Protein AF-A0A3D5B0B7-F1 (afdb_monomer)

Nearest PDB structures (foldseek):
  7sqc-assembly1_1X  TM=2.470E-01  e=9.264E+00  Chlamydomonas reinhardtii

Structure (mmCIF, N/CA/C/O backbone):
data_AF-A0A3D5B0B7-F1
#
_entry.id   AF-A0A3D5B0B7-F1
#
loop_
_atom_site.group_PDB
_atom_site.id
_atom_site.type_symbol
_atom_site.label_atom_id
_atom_site.label_alt_id
_atom_site.label_comp_id
_atom_site.label_asym_id
_atom_site.label_entity_id
_atom_site.label_seq_id
_atom_site.pdbx_PDB_ins_code
_atom_site.Cartn_x
_atom_site.Cartn_y
_atom_site.Cartn_z
_atom_site.occupancy
_atom_site.B_iso_or_equiv
_atom_site.auth_seq_id
_atom_site.auth_comp_id
_atom_site.auth_asym_id
_atom_site.auth_atom_id
_atom_site.pdbx_PDB_model_num
ATOM 1 N N . MET A 1 1 ? 7.651 16.788 -12.230 1.00 40.62 1 MET A N 1
ATOM 2 C CA . MET A 1 1 ? 6.349 16.457 -12.853 1.00 40.62 1 MET A CA 1
ATOM 3 C C . MET A 1 1 ? 5.604 15.314 -12.155 1.00 40.62 1 MET A C 1
ATOM 5 O O . MET A 1 1 ? 4.421 15.487 -11.933 1.00 40.62 1 MET A O 1
ATOM 9 N N . SER A 1 2 ? 6.227 14.205 -11.720 1.00 56.66 2 SER A N 1
ATOM 10 C CA . SER A 1 2 ? 5.499 13.120 -11.011 1.00 56.66 2 SER A CA 1
ATOM 11 C C . SER A 1 2 ? 5.239 13.346 -9.507 1.00 56.66 2 SER A C 1
ATOM 13 O O . SER A 1 2 ? 4.460 12.605 -8.901 1.00 56.66 2 SER A O 1
ATOM 15 N N . SER A 1 3 ? 5.877 14.345 -8.881 1.00 62.47 3 SER A N 1
ATOM 16 C CA . SER A 1 3 ? 5.715 14.653 -7.450 1.00 62.47 3 SER A CA 1
ATOM 17 C C . SER A 1 3 ? 4.357 15.263 -7.120 1.00 62.47 3 SER A C 1
ATOM 19 O O . SER A 1 3 ? 3.742 14.864 -6.134 1.00 62.47 3 SER A O 1
ATOM 21 N N . ASP A 1 4 ? 3.894 16.195 -7.951 1.00 76.38 4 ASP A N 1
ATOM 22 C CA . ASP A 1 4 ? 2.747 17.048 -7.624 1.00 76.38 4 ASP A CA 1
ATOM 23 C C . ASP A 1 4 ? 1.444 16.295 -7.881 1.00 76.38 4 ASP A C 1
ATOM 25 O O . ASP A 1 4 ? 0.578 16.247 -7.018 1.00 76.38 4 ASP A O 1
ATOM 29 N N . GLU A 1 5 ? 1.372 15.543 -8.981 1.00 82.38 5 GLU A N 1
ATOM 30 C CA . GLU A 1 5 ? 0.251 14.640 -9.241 1.00 82.38 5 GLU A CA 1
ATOM 31 C C . GLU A 1 5 ? 0.104 13.574 -8.140 1.00 82.38 5 GLU A C 1
ATOM 33 O O . GLU A 1 5 ? -0.998 13.315 -7.648 1.00 82.38 5 GLU A O 1
ATOM 38 N N . SER A 1 6 ? 1.217 12.956 -7.725 1.00 80.19 6 SER A N 1
ATOM 39 C CA . SER A 1 6 ? 1.207 11.978 -6.630 1.00 80.19 6 SER A CA 1
ATOM 40 C C . SER A 1 6 ? 0.733 12.616 -5.328 1.00 80.19 6 SER A C 1
ATOM 42 O O . SER A 1 6 ? -0.014 11.994 -4.570 1.00 80.19 6 SER A O 1
ATOM 44 N N . PHE A 1 7 ? 1.143 13.856 -5.067 1.00 83.19 7 PHE A N 1
ATOM 45 C CA . PHE A 1 7 ? 0.709 14.598 -3.896 1.00 83.19 7 PHE A CA 1
ATOM 46 C C . PHE A 1 7 ? -0.782 14.932 -3.946 1.00 83.19 7 PHE A C 1
ATOM 48 O O . PHE A 1 7 ? -1.491 14.583 -3.007 1.00 83.19 7 PHE A O 1
ATOM 55 N N . ASP A 1 8 ? -1.278 15.506 -5.039 1.00 87.44 8 ASP A N 1
ATOM 56 C CA . ASP A 1 8 ? -2.682 15.897 -5.195 1.00 87.44 8 ASP A CA 1
ATOM 57 C C . ASP A 1 8 ? -3.628 14.706 -5.050 1.00 87.44 8 ASP A C 1
ATOM 59 O O . ASP A 1 8 ? -4.709 14.807 -4.465 1.00 87.44 8 ASP A O 1
ATOM 63 N N . ARG A 1 9 ? -3.218 13.540 -5.556 1.00 89.25 9 ARG A N 1
ATOM 64 C CA . ARG A 1 9 ? -3.969 12.294 -5.384 1.00 89.25 9 ARG A CA 1
ATOM 65 C C . ARG A 1 9 ? -3.991 11.828 -3.928 1.00 89.25 9 ARG A C 1
ATOM 67 O O . ARG A 1 9 ? -5.032 11.389 -3.452 1.00 89.25 9 ARG A O 1
ATOM 74 N N . ASN A 1 10 ? -2.874 11.946 -3.205 1.00 89.12 10 ASN A N 1
ATOM 75 C CA . ASN A 1 10 ? -2.857 11.680 -1.763 1.00 89.12 10 ASN A CA 1
ATOM 76 C C . ASN A 1 10 ? -3.726 12.691 -1.001 1.00 89.12 10 ASN A C 1
ATOM 78 O O . ASN A 1 10 ? -4.482 12.295 -0.120 1.00 89.12 10 ASN A O 1
ATOM 82 N N . LEU A 1 11 ? -3.675 13.971 -1.376 1.00 91.56 11 LEU A N 1
ATOM 83 C CA . LEU A 1 11 ? -4.453 15.035 -0.752 1.00 91.56 11 LEU A CA 1
ATOM 84 C C . LEU A 1 11 ? -5.961 14.794 -0.891 1.00 91.56 11 LEU A C 1
ATOM 86 O O . LEU A 1 11 ? -6.683 14.916 0.093 1.00 91.56 11 LEU A O 1
ATOM 90 N N . ARG A 1 12 ? -6.436 14.354 -2.064 1.00 93.31 12 ARG A N 1
ATOM 91 C CA . ARG A 1 12 ? -7.852 13.998 -2.286 1.00 93.31 12 ARG A CA 1
ATOM 92 C C . ARG A 1 12 ? -8.379 12.910 -1.346 1.00 93.31 12 ARG A C 1
ATOM 94 O O . ARG A 1 12 ? -9.571 12.892 -1.063 1.00 93.31 12 ARG A O 1
ATOM 101 N N . ARG A 1 13 ? -7.501 12.033 -0.855 1.00 94.12 13 ARG A N 1
ATOM 102 C CA . ARG A 1 13 ? -7.809 10.962 0.109 1.00 94.12 13 ARG A CA 1
ATOM 103 C C . ARG A 1 13 ? -7.309 11.272 1.521 1.00 94.12 13 ARG A C 1
ATOM 105 O O . ARG A 1 13 ? -7.318 10.405 2.387 1.00 94.12 13 ARG A O 1
ATOM 112 N N . GLY A 1 14 ? -6.892 12.512 1.773 1.00 95.06 14 GLY A N 1
ATOM 113 C CA . GLY A 1 14 ? -6.279 12.957 3.023 1.00 95.06 14 GLY A CA 1
ATOM 114 C C . GLY A 1 14 ? -7.265 13.255 4.157 1.00 95.06 14 GLY A C 1
ATOM 115 O O . GLY A 1 14 ? -6.943 14.060 5.036 1.00 95.06 14 GLY A O 1
ATOM 116 N N . TYR A 1 15 ? -8.467 12.673 4.115 1.00 97.00 15 TYR A N 1
ATOM 117 C CA . TYR A 1 15 ? -9.568 12.926 5.046 1.00 97.00 15 TYR A CA 1
ATOM 118 C C . TYR A 1 15 ? -9.783 11.764 6.019 1.00 97.00 15 TYR A C 1
ATOM 120 O O . TYR A 1 15 ? -9.481 10.610 5.717 1.00 97.00 15 TYR A O 1
ATOM 128 N N . ILE A 1 16 ? -10.372 12.053 7.185 1.00 97.19 16 ILE A N 1
ATOM 129 C CA . ILE A 1 16 ? -10.684 11.045 8.219 1.00 97.19 16 ILE A CA 1
ATOM 130 C C . ILE A 1 16 ? -11.534 9.900 7.652 1.00 97.19 16 ILE A C 1
ATOM 132 O O . ILE A 1 16 ? -11.307 8.737 7.983 1.00 97.19 16 ILE A O 1
ATOM 136 N N . SER A 1 17 ? -12.487 10.217 6.774 1.00 95.88 17 SER A N 1
ATOM 137 C CA . SER A 1 17 ? -13.381 9.249 6.133 1.00 95.88 17 SER A CA 1
ATOM 138 C C . SER A 1 17 ? -12.633 8.177 5.338 1.00 95.88 17 SER A C 1
ATOM 140 O O . SER A 1 17 ? -13.042 7.018 5.370 1.00 95.88 17 SER A O 1
ATOM 142 N N . ASP A 1 18 ? -11.559 8.547 4.642 1.00 96.06 18 ASP A N 1
ATOM 143 C CA . ASP A 1 18 ? -10.709 7.634 3.879 1.00 96.06 18 ASP A CA 1
ATOM 144 C C . ASP A 1 18 ? -9.673 6.948 4.771 1.00 96.06 18 ASP A C 1
ATOM 146 O O . ASP A 1 18 ? -9.462 5.743 4.642 1.00 96.06 18 ASP A O 1
ATOM 150 N N . PHE A 1 19 ? -9.090 7.673 5.728 1.00 96.94 19 PHE A N 1
ATOM 151 C CA . PHE A 1 19 ? -8.114 7.135 6.678 1.00 96.94 19 PHE A CA 1
ATOM 152 C C . PHE A 1 19 ? -8.684 5.999 7.533 1.00 96.94 19 PHE A C 1
ATOM 154 O O . PHE A 1 19 ? -8.058 4.949 7.658 1.00 96.94 19 PHE A O 1
ATOM 161 N N . LEU A 1 20 ? -9.897 6.168 8.071 1.00 97.12 20 LEU A N 1
ATOM 162 C CA . LEU A 1 20 ? -10.566 5.142 8.878 1.00 97.12 20 LEU A CA 1
ATOM 163 C C . LEU A 1 20 ? -10.855 3.858 8.091 1.00 97.12 20 LEU A C 1
ATOM 165 O O . LEU A 1 20 ? -10.882 2.777 8.678 1.00 97.12 20 LEU A O 1
ATOM 169 N N . LEU A 1 21 ? -11.046 3.980 6.778 1.00 96.00 21 LEU A N 1
ATOM 170 C CA . LEU A 1 21 ? -11.309 2.872 5.862 1.00 96.00 21 LEU A CA 1
ATOM 171 C C . LEU A 1 21 ? -10.048 2.392 5.127 1.00 96.00 21 LEU A C 1
ATOM 173 O O . LEU A 1 21 ? -10.142 1.511 4.274 1.00 96.00 21 LEU A O 1
ATOM 177 N N . LEU A 1 22 ? -8.885 2.985 5.424 1.00 94.81 22 LEU A N 1
ATOM 178 C CA . LEU A 1 22 ? -7.606 2.740 4.750 1.00 94.81 22 LEU A CA 1
ATOM 179 C C . LEU A 1 22 ? -7.677 2.900 3.216 1.00 94.81 22 LEU A C 1
ATOM 181 O O . LEU A 1 22 ? -6.962 2.229 2.467 1.00 94.81 22 LEU A O 1
ATOM 185 N N . ARG A 1 23 ? -8.528 3.811 2.727 1.00 93.00 23 ARG A N 1
ATOM 186 C CA . ARG A 1 23 ? -8.678 4.102 1.294 1.00 93.00 23 ARG A CA 1
ATOM 187 C C . ARG A 1 23 ? -7.603 5.080 0.838 1.00 93.00 23 ARG A C 1
ATOM 189 O O . ARG A 1 23 ? -7.684 6.277 1.079 1.00 93.00 23 ARG A O 1
ATOM 196 N N . GLY A 1 24 ? -6.585 4.553 0.168 1.00 92.00 24 GLY A N 1
ATOM 197 C CA . GLY A 1 24 ? -5.521 5.355 -0.429 1.00 92.00 24 GLY A CA 1
ATOM 198 C C . GLY A 1 24 ? -5.816 5.827 -1.845 1.00 92.00 24 GLY A C 1
ATOM 199 O O . GLY A 1 24 ? -6.806 5.456 -2.474 1.00 92.00 24 GLY A O 1
ATOM 200 N N . TYR A 1 25 ? -4.854 6.561 -2.394 1.00 89.50 25 TYR A N 1
ATOM 201 C CA . TYR A 1 25 ? -4.908 7.100 -3.750 1.00 89.50 25 TYR A CA 1
ATOM 202 C C . TYR A 1 25 ? -4.974 6.038 -4.872 1.00 89.50 25 TYR A C 1
ATOM 204 O O . TYR A 1 25 ? -5.300 6.380 -6.006 1.00 89.50 25 TYR A O 1
ATOM 212 N N . TYR A 1 26 ? -4.763 4.746 -4.565 1.00 88.81 26 TYR A N 1
ATOM 213 C CA . TYR A 1 26 ? -5.048 3.602 -5.456 1.00 88.81 26 TYR A CA 1
ATOM 214 C C . TYR A 1 26 ? -6.494 3.543 -5.956 1.00 88.81 26 TYR A C 1
ATOM 216 O O . TYR A 1 26 ? -6.734 3.060 -7.060 1.00 88.81 26 TYR A O 1
ATOM 224 N N . PHE A 1 27 ? -7.447 4.082 -5.192 1.00 90.38 27 PHE A N 1
ATOM 225 C CA . PHE A 1 27 ? -8.841 4.181 -5.627 1.00 90.38 27 PHE A CA 1
ATOM 226 C C . PHE A 1 27 ? -9.051 5.117 -6.817 1.00 90.38 27 PHE A C 1
ATOM 228 O O . PHE A 1 27 ? -9.999 4.928 -7.580 1.00 90.38 27 PHE A O 1
ATOM 235 N N . ASP A 1 28 ? -8.139 6.070 -6.996 1.00 88.75 28 ASP A N 1
ATOM 236 C CA . ASP A 1 28 ? -8.235 7.134 -7.992 1.00 88.75 28 ASP A CA 1
ATOM 237 C C . ASP A 1 28 ? -7.209 6.974 -9.118 1.00 88.75 28 ASP A C 1
ATOM 239 O O . ASP A 1 28 ? -7.102 7.851 -9.975 1.00 88.75 28 ASP A O 1
ATOM 243 N N . PHE A 1 29 ? -6.429 5.885 -9.128 1.00 86.50 29 PHE A N 1
ATOM 244 C CA . PHE A 1 29 ? -5.503 5.633 -10.227 1.00 86.50 29 PHE A CA 1
ATOM 245 C C . PHE A 1 29 ? -6.269 5.309 -11.502 1.00 86.50 29 PHE A C 1
ATOM 247 O O . PHE A 1 29 ? -6.972 4.297 -11.508 1.00 86.50 29 PHE A O 1
ATOM 254 N N . PRO A 1 30 ? -6.137 6.128 -12.559 1.00 84.06 30 PRO A N 1
ATOM 255 C CA . PRO A 1 30 ? -6.815 5.890 -13.810 1.00 84.06 30 PRO A CA 1
ATOM 256 C C . PRO A 1 30 ? -6.147 4.738 -14.556 1.00 84.06 30 PRO A C 1
ATOM 258 O O . PRO A 1 30 ? -4.928 4.571 -14.545 1.00 84.06 30 PRO A O 1
ATOM 261 N N . ASP A 1 31 ? -6.990 3.990 -15.237 1.00 79.75 31 ASP A N 1
ATOM 262 C CA . ASP A 1 31 ? -6.693 3.081 -16.323 1.00 79.75 31 ASP A CA 1
ATOM 263 C C . ASP A 1 31 ? -7.505 3.523 -17.555 1.00 79.75 31 ASP A C 1
ATOM 265 O O . ASP A 1 31 ? -8.406 4.359 -17.458 1.00 79.75 31 ASP A O 1
ATOM 269 N N . THR A 1 32 ? -7.196 2.945 -18.712 1.00 73.50 32 THR A N 1
ATOM 270 C CA . THR A 1 32 ? -7.815 3.173 -20.026 1.00 73.50 32 THR A CA 1
ATOM 271 C C . THR A 1 32 ? -9.343 3.336 -20.006 1.00 73.50 32 THR A C 1
ATOM 273 O O . THR A 1 32 ? -9.877 4.117 -20.793 1.00 73.50 32 THR A O 1
ATOM 276 N N . HIS A 1 33 ? -10.058 2.632 -19.116 1.00 75.56 33 HIS A N 1
ATOM 277 C CA . HIS A 1 33 ? -11.528 2.661 -19.057 1.00 75.56 33 HIS A CA 1
ATOM 278 C C . HIS A 1 33 ? -12.134 2.859 -17.656 1.00 75.56 33 HIS A C 1
ATOM 280 O O . HIS A 1 33 ? -13.338 3.090 -17.546 1.00 75.56 33 HIS A O 1
ATOM 286 N N . ALA A 1 34 ? -11.350 2.745 -16.582 1.00 84.88 34 ALA A N 1
ATOM 287 C CA . ALA A 1 34 ? -11.837 2.810 -15.200 1.00 84.88 34 ALA A CA 1
ATOM 288 C C . ALA A 1 34 ? -10.686 3.137 -14.237 1.00 84.88 34 ALA A C 1
ATOM 290 O O . ALA A 1 34 ? -9.576 3.392 -14.678 1.00 84.88 34 ALA A O 1
ATOM 291 N N . THR A 1 35 ? -10.912 3.125 -12.920 1.00 89.31 35 THR A N 1
ATOM 292 C CA . THR A 1 35 ? -9.805 3.174 -11.951 1.00 89.31 35 THR A CA 1
ATOM 293 C C . THR A 1 35 ? -9.327 1.777 -11.557 1.00 89.31 35 THR A C 1
ATOM 295 O O . THR A 1 35 ? -10.072 0.801 -11.655 1.00 89.31 35 THR A O 1
ATOM 298 N N . PHE A 1 36 ? -8.097 1.667 -11.046 1.00 88.69 36 PHE A N 1
ATOM 299 C CA . PHE A 1 36 ? -7.504 0.383 -10.635 1.00 88.69 36 PHE A CA 1
ATOM 300 C C . PHE A 1 36 ? -8.365 -0.373 -9.617 1.00 88.69 36 PHE A C 1
ATOM 302 O O . PHE A 1 36 ? -8.499 -1.594 -9.688 1.00 88.69 36 PHE A O 1
ATOM 309 N N . MET A 1 37 ? -8.981 0.354 -8.683 1.00 91.75 37 MET A N 1
ATOM 310 C CA . MET A 1 37 ? -9.853 -0.217 -7.653 1.00 91.75 37 MET A CA 1
ATOM 311 C C . MET A 1 37 ? -11.339 0.010 -7.965 1.00 91.75 37 MET A C 1
ATOM 313 O O . MET A 1 37 ? -12.151 0.051 -7.042 1.00 91.75 37 MET A O 1
ATOM 317 N N . ALA A 1 38 ? -11.729 0.148 -9.238 1.00 92.44 38 ALA A N 1
ATOM 318 C CA . ALA A 1 38 ? -13.123 0.386 -9.623 1.00 92.44 38 ALA A CA 1
ATOM 319 C C . ALA A 1 38 ? -14.130 -0.598 -8.988 1.00 92.44 38 ALA A C 1
ATOM 321 O O . ALA A 1 38 ? -15.149 -0.128 -8.478 1.00 92.44 38 ALA A O 1
ATOM 322 N N . PRO A 1 39 ? -13.865 -1.922 -8.897 1.00 93.88 39 PRO A N 1
ATOM 323 C CA . PRO A 1 39 ? -14.783 -2.833 -8.212 1.00 93.88 39 PRO A CA 1
ATOM 324 C C . PRO A 1 39 ? -14.987 -2.502 -6.730 1.00 93.88 39 PRO A C 1
ATOM 326 O O . PRO A 1 39 ? -16.099 -2.608 -6.219 1.00 93.88 39 PRO A O 1
ATOM 329 N N . TRP A 1 40 ? -13.936 -2.041 -6.048 1.00 94.62 40 TRP A N 1
ATOM 330 C CA . TRP A 1 40 ? -14.021 -1.577 -4.663 1.00 94.62 40 TRP A CA 1
ATOM 331 C C . TRP A 1 40 ? -14.749 -0.237 -4.556 1.00 94.62 40 TRP A C 1
ATOM 333 O O . TRP A 1 40 ? -15.522 -0.034 -3.625 1.00 94.62 40 TRP A O 1
ATOM 343 N N . GLY A 1 41 ? -14.544 0.666 -5.519 1.00 93.50 41 GLY A N 1
ATOM 344 C CA . GLY A 1 41 ? -15.297 1.917 -5.620 1.00 93.50 41 GLY A CA 1
ATOM 345 C C . GLY A 1 41 ? -16.803 1.673 -5.752 1.00 93.50 41 GLY A C 1
ATOM 346 O O . GLY A 1 41 ? -17.585 2.271 -5.018 1.00 93.50 41 GLY A O 1
ATOM 347 N N . ILE A 1 42 ? -17.204 0.737 -6.619 1.00 94.50 42 ILE A N 1
ATOM 348 C CA . ILE A 1 42 ? -18.603 0.310 -6.784 1.00 94.50 42 ILE A CA 1
ATOM 349 C C . ILE A 1 42 ? -19.113 -0.388 -5.519 1.00 94.50 42 ILE A C 1
ATOM 351 O O . ILE A 1 42 ? -20.231 -0.139 -5.083 1.00 94.50 42 ILE A O 1
ATOM 355 N N . HIS A 1 43 ? -18.306 -1.241 -4.887 1.00 96.12 43 HIS A N 1
ATOM 356 C CA . HIS A 1 43 ? -18.697 -1.908 -3.643 1.00 96.12 43 HIS A CA 1
ATOM 357 C C . HIS A 1 43 ? -19.012 -0.907 -2.524 1.00 96.12 43 HIS A C 1
ATOM 359 O O . HIS A 1 43 ? -20.008 -1.067 -1.819 1.00 96.12 43 HIS A O 1
ATOM 365 N N . PHE A 1 44 ? -18.206 0.149 -2.395 1.00 95.31 44 PHE A N 1
ATOM 366 C CA . PHE A 1 44 ? -18.378 1.192 -1.380 1.00 95.31 44 PHE A CA 1
ATOM 367 C C . PHE A 1 44 ? -19.333 2.325 -1.771 1.00 95.31 44 PHE A C 1
ATOM 369 O O . PHE A 1 44 ? -19.591 3.187 -0.933 1.00 95.31 44 PHE A O 1
ATOM 376 N N . SER A 1 45 ? -19.888 2.333 -2.989 1.00 95.06 45 SER A N 1
ATOM 377 C CA . SER A 1 45 ? -20.999 3.237 -3.321 1.00 95.06 45 SER A CA 1
ATOM 378 C C . SER A 1 45 ? -22.303 2.807 -2.639 1.00 95.06 45 SER A C 1
ATOM 380 O O . SER A 1 45 ? -23.211 3.615 -2.456 1.00 95.06 45 SER A O 1
ATOM 382 N N . ASN A 1 46 ? -22.385 1.545 -2.203 1.00 96.38 46 ASN A N 1
ATOM 383 C CA . ASN A 1 46 ? -23.462 1.058 -1.359 1.00 96.38 46 ASN A CA 1
ATOM 384 C C . ASN A 1 46 ? -23.237 1.480 0.106 1.00 96.38 46 ASN A C 1
ATOM 386 O O . ASN A 1 46 ? -22.280 1.050 0.758 1.00 96.38 46 ASN A O 1
ATOM 390 N N . ASN A 1 47 ? -24.178 2.259 0.645 1.00 96.31 47 ASN A N 1
ATOM 391 C CA . ASN A 1 47 ? -24.137 2.762 2.021 1.00 96.31 47 ASN A CA 1
ATOM 392 C C . ASN A 1 47 ? -24.043 1.655 3.082 1.00 96.31 47 ASN A C 1
ATOM 394 O O . ASN A 1 47 ? -23.421 1.873 4.116 1.00 96.31 47 ASN A O 1
ATOM 398 N N . PHE A 1 48 ? -24.616 0.471 2.843 1.00 96.75 48 PHE A N 1
ATOM 399 C CA . PHE A 1 48 ? -24.523 -0.662 3.768 1.00 96.75 48 PHE A CA 1
ATOM 400 C C . PHE A 1 48 ? -23.085 -1.184 3.882 1.00 96.75 48 PHE A C 1
ATOM 402 O O . PHE A 1 48 ? -22.565 -1.353 4.984 1.00 96.75 48 PHE A O 1
ATOM 409 N N . ASN A 1 49 ? -22.407 -1.371 2.747 1.00 96.81 49 ASN A N 1
ATOM 410 C CA . ASN A 1 49 ? -21.016 -1.832 2.719 1.00 96.81 49 ASN A CA 1
ATOM 411 C C . ASN A 1 49 ? -20.072 -0.786 3.321 1.00 96.81 49 ASN A C 1
ATOM 413 O O . ASN A 1 49 ? -19.142 -1.120 4.057 1.00 96.81 49 ASN A O 1
ATOM 417 N N . LEU A 1 50 ? -20.337 0.491 3.034 1.00 96.62 50 LEU A N 1
ATOM 418 C CA . LEU A 1 50 ? -19.598 1.605 3.611 1.00 96.62 50 LEU A CA 1
ATOM 419 C C . LEU A 1 50 ? -19.791 1.684 5.136 1.00 96.62 50 LEU A C 1
ATOM 421 O O . LEU A 1 50 ? -18.818 1.840 5.873 1.00 96.62 50 LEU A O 1
ATOM 425 N N . ALA A 1 51 ? -21.026 1.511 5.617 1.00 97.44 51 ALA A N 1
ATOM 426 C CA . ALA A 1 51 ? -21.339 1.469 7.042 1.00 97.44 51 ALA A CA 1
ATOM 427 C C . ALA A 1 51 ? -20.640 0.300 7.747 1.00 97.44 51 ALA A C 1
ATOM 429 O O . ALA A 1 51 ? -20.095 0.495 8.831 1.00 97.44 51 ALA A O 1
ATOM 430 N N . ALA A 1 52 ? -20.574 -0.883 7.124 1.00 97.75 52 ALA A N 1
ATOM 431 C CA . ALA A 1 52 ? -19.807 -2.009 7.660 1.00 97.75 52 ALA A CA 1
ATOM 432 C C . ALA A 1 52 ? -18.324 -1.644 7.855 1.00 97.75 52 ALA A C 1
ATOM 434 O O . ALA A 1 52 ? -17.748 -1.953 8.897 1.00 97.75 52 ALA A O 1
ATOM 435 N N . GLY A 1 53 ? -17.732 -0.914 6.904 1.00 97.06 53 GLY A N 1
ATOM 436 C CA . GLY A 1 53 ? -16.381 -0.367 7.034 1.00 97.06 53 GLY A CA 1
ATOM 437 C C . GLY A 1 53 ? -16.225 0.573 8.231 1.00 97.06 53 GLY A C 1
ATOM 438 O O . GLY A 1 53 ? -15.324 0.386 9.043 1.00 97.06 53 GLY A O 1
ATOM 439 N N . TYR A 1 54 ? -17.131 1.538 8.403 1.00 98.00 54 TYR A N 1
ATOM 440 C CA . TYR A 1 54 ? -17.070 2.454 9.549 1.00 98.00 54 TYR A CA 1
ATOM 441 C C . TYR A 1 54 ? -17.325 1.764 10.895 1.00 98.00 54 TYR A C 1
ATOM 443 O O . TYR A 1 54 ? -16.722 2.147 11.898 1.00 98.00 54 TYR A O 1
ATOM 451 N N . LEU A 1 55 ? -18.155 0.717 10.931 1.00 97.88 55 LEU A N 1
ATOM 452 C CA . LEU A 1 55 ? -18.319 -0.125 12.118 1.00 97.88 55 LEU A CA 1
ATOM 453 C C . LEU A 1 55 ? -17.022 -0.866 12.465 1.00 97.88 55 LEU A C 1
ATOM 455 O O . LEU A 1 55 ? -16.686 -0.965 13.643 1.00 97.88 55 LEU A O 1
ATOM 459 N N . LEU A 1 56 ? -16.252 -1.326 11.472 1.00 98.06 56 LEU A N 1
ATOM 460 C CA . LEU A 1 56 ? -14.912 -1.872 11.714 1.00 98.06 56 LEU A CA 1
ATOM 461 C C . LEU A 1 56 ? -13.977 -0.804 12.303 1.00 98.06 56 LEU A C 1
ATOM 463 O O . LEU A 1 56 ? -13.288 -1.059 13.295 1.00 98.06 56 LEU A O 1
ATOM 467 N N . SER A 1 57 ? -14.001 0.415 11.760 1.00 97.75 57 SER A N 1
ATOM 468 C CA . SER A 1 57 ? -13.213 1.540 12.276 1.00 97.75 57 SER A CA 1
ATOM 469 C C . SER A 1 57 ? -13.611 1.949 13.700 1.00 97.75 57 SER A C 1
ATOM 471 O O . SER A 1 57 ? -12.771 2.443 14.450 1.00 97.75 57 SER A O 1
ATOM 473 N N . LEU A 1 58 ? -14.857 1.714 14.125 1.00 98.00 58 LEU A N 1
ATOM 474 C CA . LEU A 1 58 ? -15.291 1.993 15.496 1.00 98.00 58 LEU A CA 1
ATOM 475 C C . LEU A 1 58 ? -14.499 1.172 16.525 1.00 98.00 58 LEU A C 1
ATOM 477 O O . LEU A 1 58 ? -14.135 1.705 17.573 1.00 98.00 58 LEU A O 1
ATOM 481 N N . PHE A 1 59 ? -14.155 -0.086 16.224 1.00 98.31 59 PHE A N 1
ATOM 482 C CA . PHE A 1 59 ? -13.295 -0.888 17.105 1.00 98.31 59 PHE A CA 1
ATOM 483 C C . PHE A 1 59 ? -11.898 -0.275 17.241 1.00 98.31 59 PHE A C 1
ATOM 485 O O . PHE A 1 59 ? -11.358 -0.224 18.347 1.00 98.31 59 PHE A O 1
ATOM 492 N N . VAL A 1 60 ? -11.343 0.257 16.146 1.00 98.50 60 VAL A N 1
ATOM 493 C CA . VAL A 1 60 ? -10.076 1.005 16.168 1.00 98.50 60 VAL A CA 1
ATOM 494 C C . VAL A 1 60 ? -10.204 2.227 17.081 1.00 98.50 60 VAL A C 1
ATOM 496 O O . VAL A 1 60 ? -9.374 2.411 17.969 1.00 98.50 60 VAL A O 1
ATOM 499 N N . LEU A 1 61 ? -11.265 3.027 16.931 1.00 98.50 61 LEU A N 1
ATOM 500 C CA . LEU A 1 61 ? -11.494 4.224 17.750 1.00 98.50 61 LEU A CA 1
ATOM 501 C C . LEU A 1 61 ? -11.624 3.897 19.244 1.00 98.50 61 LEU A C 1
ATOM 503 O O . LEU A 1 61 ? -11.002 4.563 20.071 1.00 98.50 61 LEU A O 1
ATOM 507 N N . ILE A 1 62 ? -12.357 2.839 19.601 1.00 98.56 62 ILE A N 1
ATOM 508 C CA . ILE A 1 62 ? -12.460 2.371 20.993 1.00 98.56 62 ILE A CA 1
ATOM 509 C C . ILE A 1 62 ? -11.078 1.963 21.524 1.00 98.56 62 ILE A C 1
ATOM 511 O O . ILE A 1 62 ? -10.722 2.308 22.652 1.00 98.56 62 ILE A O 1
ATOM 515 N N . GLY A 1 63 ? -10.267 1.274 20.718 1.00 98.56 63 GLY A N 1
ATOM 516 C CA . GLY A 1 63 ? -8.901 0.896 21.084 1.00 98.56 63 GLY A CA 1
ATOM 517 C C . GLY A 1 63 ? -7.944 2.073 21.266 1.00 98.56 63 GLY A C 1
ATOM 518 O O . GLY A 1 63 ? -7.094 2.046 22.164 1.00 98.56 63 GLY A O 1
ATOM 519 N N . ILE A 1 64 ? -8.093 3.120 20.450 1.00 98.62 64 ILE A N 1
ATOM 520 C CA . ILE A 1 64 ? -7.359 4.384 20.593 1.00 98.62 64 ILE A CA 1
ATOM 521 C C . ILE A 1 64 ? -7.734 5.037 21.920 1.00 98.62 64 ILE A C 1
ATOM 523 O O . ILE A 1 64 ? -6.855 5.335 22.728 1.00 98.62 64 ILE A O 1
ATOM 527 N N . VAL A 1 65 ? -9.033 5.189 22.182 1.00 98.50 65 VAL A N 1
ATOM 528 C CA . VAL A 1 65 ? -9.560 5.760 23.427 1.00 98.50 65 VAL A CA 1
ATOM 529 C C . VAL A 1 65 ? -9.050 4.976 24.642 1.00 98.50 65 VAL A C 1
ATOM 531 O O . VAL A 1 65 ? -8.500 5.565 25.573 1.00 98.50 65 VAL A O 1
ATOM 534 N N . TYR A 1 66 ? -9.120 3.642 24.606 1.00 98.25 66 TYR A N 1
ATOM 535 C CA . TYR A 1 66 ? -8.546 2.777 25.639 1.00 98.25 66 TYR A CA 1
ATOM 536 C C . TYR A 1 66 ? -7.047 3.038 25.860 1.00 98.25 66 TYR A C 1
ATOM 538 O O . TYR A 1 66 ? -6.593 3.160 27.001 1.00 98.25 66 TYR A O 1
ATOM 546 N N . SER A 1 67 ? -6.275 3.168 24.780 1.00 98.25 67 SER A N 1
ATOM 547 C CA . SER A 1 67 ? -4.832 3.416 24.857 1.00 98.25 67 SER A CA 1
ATOM 548 C C . SER A 1 67 ? -4.506 4.799 25.420 1.00 98.25 67 SER A C 1
ATOM 550 O O . SER A 1 67 ? -3.555 4.918 26.189 1.00 98.25 67 SER A O 1
ATOM 552 N N . ILE A 1 68 ? -5.320 5.820 25.133 1.00 98.19 68 ILE A N 1
ATOM 553 C CA . ILE A 1 68 ? -5.200 7.156 25.740 1.00 98.19 68 ILE A CA 1
ATOM 554 C C . ILE A 1 68 ? -5.422 7.072 27.256 1.00 98.19 68 ILE A C 1
ATOM 556 O O . ILE A 1 68 ? -4.605 7.571 28.029 1.00 98.19 68 ILE A O 1
ATOM 560 N N . TYR A 1 69 ? -6.452 6.357 27.720 1.00 97.25 69 TYR A N 1
ATOM 561 C CA . TYR A 1 69 ? -6.661 6.148 29.161 1.00 97.25 69 TYR A CA 1
ATOM 562 C C . TYR A 1 69 ? -5.508 5.389 29.837 1.00 97.25 69 TYR A C 1
ATOM 564 O O . TYR A 1 69 ? -5.298 5.509 31.047 1.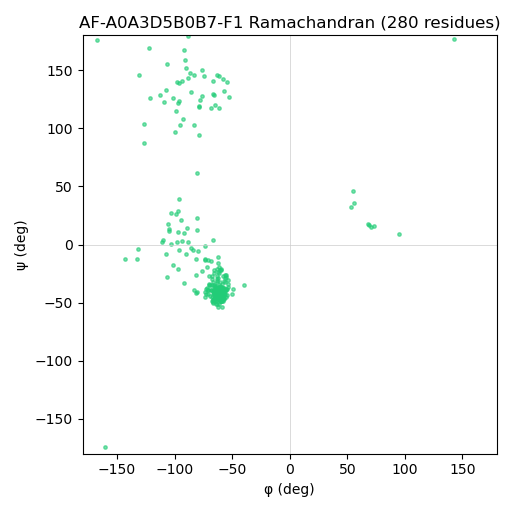00 97.25 69 TYR A O 1
ATOM 572 N N . LYS A 1 70 ? -4.752 4.592 29.076 1.00 96.56 70 LYS A N 1
ATOM 573 C CA . LYS A 1 70 ? -3.601 3.812 29.551 1.00 96.56 70 LYS A CA 1
ATOM 574 C C . LYS A 1 70 ? -2.250 4.388 29.113 1.00 96.56 70 LYS A C 1
ATOM 576 O O . LYS A 1 70 ? -1.242 3.690 29.235 1.00 96.56 70 LYS A O 1
ATOM 581 N N . ILE A 1 71 ? -2.205 5.658 28.701 1.00 95.38 71 ILE A N 1
ATOM 582 C CA . ILE A 1 71 ? -1.024 6.309 28.107 1.00 95.38 71 ILE A CA 1
ATOM 583 C C . ILE A 1 71 ? 0.233 6.255 28.984 1.00 95.38 71 ILE A C 1
ATOM 585 O O . ILE A 1 71 ? 1.344 6.235 28.468 1.00 95.38 71 ILE A O 1
ATOM 589 N N . LYS A 1 72 ? 0.074 6.155 30.312 1.00 95.62 72 LYS A N 1
ATOM 590 C CA . LYS A 1 72 ? 1.193 6.014 31.258 1.00 95.62 72 LYS A CA 1
ATOM 591 C C . LYS A 1 72 ? 2.025 4.743 31.036 1.00 95.62 72 LYS A C 1
ATOM 593 O O . LYS A 1 72 ? 3.148 4.676 31.522 1.00 95.62 72 LYS A O 1
ATOM 598 N N . LYS A 1 73 ? 1.497 3.723 30.346 1.00 96.25 73 LYS A N 1
ATOM 599 C CA . LYS A 1 73 ? 2.285 2.538 29.982 1.00 96.25 73 LYS A CA 1
ATOM 600 C C . LYS A 1 73 ? 3.029 2.796 28.661 1.00 96.25 73 LYS A C 1
ATOM 602 O O . LYS A 1 73 ? 2.369 3.142 27.678 1.00 96.25 73 LYS A O 1
ATOM 607 N N . PRO A 1 74 ? 4.346 2.521 28.584 1.00 96.62 74 PRO A N 1
ATOM 608 C CA . PRO A 1 74 ? 5.167 2.828 27.407 1.00 96.62 74 PRO A CA 1
ATOM 609 C C . PRO A 1 74 ? 4.627 2.278 26.082 1.00 96.62 74 PRO A C 1
ATOM 611 O O . PRO A 1 74 ? 4.712 2.947 25.054 1.00 96.62 74 PRO A O 1
ATOM 614 N N . ILE A 1 75 ? 4.023 1.085 26.099 1.00 97.31 75 ILE A N 1
ATOM 615 C CA . ILE A 1 75 ? 3.461 0.464 24.894 1.00 97.31 75 ILE A CA 1
ATOM 616 C C . ILE A 1 75 ? 2.315 1.288 24.290 1.00 97.31 75 ILE A C 1
ATOM 618 O O . ILE A 1 75 ? 2.284 1.497 23.082 1.00 97.31 75 ILE A O 1
ATOM 622 N N . HIS A 1 76 ? 1.409 1.823 25.115 1.00 98.00 76 HIS A N 1
ATOM 623 C CA . HIS A 1 76 ? 0.284 2.622 24.624 1.00 98.00 76 HIS A CA 1
ATOM 624 C C . HIS A 1 76 ? 0.757 3.973 24.094 1.00 98.00 76 HIS A C 1
ATOM 626 O O . HIS A 1 76 ? 0.291 4.403 23.042 1.00 98.00 76 HIS A O 1
ATOM 632 N N . LEU A 1 77 ? 1.725 4.603 24.769 1.00 97.69 77 LEU A N 1
ATOM 633 C CA . LEU A 1 77 ? 2.355 5.820 24.265 1.00 97.69 77 LEU A CA 1
ATOM 634 C C . LEU A 1 77 ? 3.024 5.576 22.905 1.00 97.69 77 LEU A C 1
ATOM 636 O O . LEU A 1 77 ? 2.800 6.340 21.974 1.00 97.69 77 LEU A O 1
ATOM 640 N N . SER A 1 78 ? 3.776 4.482 22.763 1.00 97.94 78 SER A N 1
ATOM 641 C CA . SER A 1 78 ? 4.459 4.130 21.510 1.00 97.94 78 SER A CA 1
ATOM 642 C C . SER A 1 78 ? 3.471 3.945 20.354 1.00 97.94 78 SER A C 1
ATOM 644 O O . SER A 1 78 ? 3.669 4.497 19.275 1.00 97.94 78 SER A O 1
ATOM 646 N N . LEU A 1 79 ? 2.364 3.231 20.588 1.00 98.38 79 LEU A N 1
ATOM 647 C CA . LEU A 1 79 ? 1.315 3.036 19.581 1.00 98.38 79 LEU A CA 1
ATOM 648 C C . LEU A 1 79 ? 0.640 4.353 19.180 1.00 98.38 79 LEU A C 1
ATOM 650 O O . LEU A 1 79 ? 0.373 4.565 17.999 1.00 98.38 79 LEU A O 1
ATOM 654 N N . LEU A 1 80 ? 0.389 5.250 20.137 1.00 98.44 80 LEU A N 1
ATOM 655 C CA . LEU A 1 80 ? -0.186 6.572 19.867 1.00 98.44 80 LEU A CA 1
ATOM 656 C C . LEU A 1 80 ? 0.790 7.488 19.116 1.00 98.44 80 LEU A C 1
ATOM 658 O O . LEU A 1 80 ? 0.360 8.254 18.256 1.00 98.44 80 LEU A O 1
ATOM 662 N N . LEU A 1 81 ? 2.096 7.392 19.381 1.00 98.06 81 LEU A N 1
ATOM 663 C CA . LEU A 1 81 ? 3.118 8.119 18.623 1.00 98.06 81 LEU A CA 1
ATOM 664 C C . LEU A 1 81 ? 3.205 7.623 17.176 1.00 98.06 81 LEU A C 1
ATOM 666 O O . LEU A 1 81 ? 3.248 8.441 16.259 1.00 98.06 81 LEU A O 1
ATOM 670 N N . ILE A 1 82 ? 3.153 6.304 16.955 1.00 98.25 82 ILE A N 1
ATOM 671 C CA . ILE A 1 82 ? 3.085 5.741 15.599 1.00 98.25 82 ILE A CA 1
ATOM 672 C C . ILE A 1 82 ? 1.790 6.188 14.911 1.00 98.25 82 ILE A C 1
ATOM 674 O O . ILE A 1 82 ? 1.842 6.623 13.763 1.00 98.25 82 ILE A O 1
ATOM 678 N N . LEU A 1 83 ? 0.646 6.154 15.609 1.00 98.31 83 LEU A N 1
ATOM 679 C CA . LEU A 1 83 ? -0.624 6.659 15.080 1.00 98.31 83 LEU A CA 1
ATOM 680 C C . LEU A 1 83 ? -0.523 8.135 14.676 1.00 98.31 83 LEU A C 1
ATOM 682 O O . LEU A 1 83 ? -1.001 8.505 13.607 1.00 98.31 83 LEU A O 1
ATOM 686 N N . SER A 1 84 ? 0.105 8.968 15.505 1.00 97.00 84 SER A N 1
ATOM 687 C CA . SER A 1 84 ? 0.326 10.388 15.219 1.00 97.00 84 SER A CA 1
ATOM 688 C C . SER A 1 84 ? 1.188 10.579 13.968 1.00 97.00 84 SER A C 1
ATOM 690 O O . SER A 1 84 ? 0.822 11.341 13.073 1.00 97.00 84 SER A O 1
ATOM 692 N N . LEU A 1 85 ? 2.278 9.813 13.847 1.00 95.94 85 LEU A N 1
ATOM 693 C CA . LEU A 1 85 ? 3.165 9.848 12.686 1.00 95.94 85 LEU A CA 1
ATOM 694 C C . LEU A 1 85 ? 2.445 9.444 11.390 1.00 95.94 85 LEU A C 1
ATOM 696 O O . LEU A 1 85 ? 2.565 10.136 10.380 1.00 95.94 85 LEU A O 1
ATOM 700 N N . VAL A 1 86 ? 1.673 8.351 11.402 1.00 97.19 86 VAL A N 1
ATOM 701 C CA . VAL A 1 86 ? 0.919 7.936 10.204 1.00 97.19 86 VAL A CA 1
ATOM 702 C C . VAL A 1 86 ? -0.229 8.896 9.902 1.00 97.19 86 VAL A C 1
ATOM 704 O O . VAL A 1 86 ? -0.496 9.164 8.736 1.00 97.19 86 VAL A O 1
ATOM 707 N N . SER A 1 87 ? -0.866 9.471 10.925 1.00 96.75 87 SER A N 1
ATOM 708 C CA . SER A 1 87 ? -1.916 10.481 10.758 1.00 96.75 87 SER A CA 1
ATOM 709 C C . SER A 1 87 ? -1.363 11.731 10.078 1.00 96.75 87 SER A C 1
ATOM 711 O O . SER A 1 87 ? -1.954 12.216 9.123 1.00 96.75 87 SER A O 1
ATOM 713 N N . LEU A 1 88 ? -0.177 12.198 10.474 1.00 94.50 88 LEU A N 1
ATOM 714 C CA . LEU A 1 88 ? 0.496 13.327 9.830 1.00 94.50 88 LEU A CA 1
ATOM 715 C C . LEU A 1 88 ? 0.727 13.112 8.323 1.00 94.50 88 LEU A C 1
ATOM 717 O O . LEU A 1 88 ? 0.625 14.048 7.523 1.00 94.50 88 LEU A O 1
ATOM 721 N N . ALA A 1 89 ? 1.040 11.878 7.933 1.00 93.19 89 ALA A N 1
ATOM 722 C CA . ALA A 1 89 ? 1.291 11.523 6.544 1.00 93.19 89 ALA A CA 1
ATOM 723 C C . ALA A 1 89 ? 0.009 11.292 5.731 1.00 93.19 89 ALA A C 1
ATOM 725 O O . ALA A 1 89 ? -0.050 11.700 4.572 1.00 93.19 89 ALA A O 1
ATOM 726 N N . LEU A 1 90 ? -0.984 10.611 6.314 1.00 95.38 90 LEU A N 1
ATOM 727 C CA . LEU A 1 90 ? -2.171 10.119 5.605 1.00 95.38 90 LEU A CA 1
ATOM 728 C C . LEU A 1 90 ? -3.391 11.038 5.731 1.00 95.38 90 LEU A C 1
ATOM 730 O O . LEU A 1 90 ? -4.262 10.983 4.875 1.00 95.38 90 LEU A O 1
ATOM 734 N N . LEU A 1 91 ? -3.452 11.905 6.743 1.00 96.62 91 LEU A N 1
ATOM 735 C CA . LEU A 1 91 ? -4.500 12.920 6.907 1.00 96.62 91 LEU A CA 1
ATOM 736 C C . LEU A 1 91 ? -4.061 14.281 6.349 1.00 96.62 91 LEU A C 1
ATOM 738 O O . LEU A 1 91 ? -4.335 15.330 6.930 1.00 96.62 91 LEU A O 1
ATOM 742 N N . SER A 1 92 ? -3.364 14.288 5.211 1.00 94.00 92 SER A N 1
ATOM 743 C CA . SER A 1 92 ? -2.737 15.493 4.650 1.00 94.00 92 SER A CA 1
ATOM 744 C C . SER A 1 92 ? -3.719 16.610 4.267 1.00 94.00 92 SER A C 1
ATOM 746 O O . SER A 1 92 ? -3.287 17.746 4.092 1.00 94.00 92 SER A O 1
ATOM 748 N N . ALA A 1 93 ? -5.021 16.319 4.158 1.00 95.44 93 ALA A N 1
ATOM 749 C CA . ALA A 1 93 ? -6.078 17.303 3.902 1.00 95.44 93 ALA A CA 1
ATOM 750 C C . ALA A 1 93 ? -6.900 17.667 5.154 1.00 95.44 93 ALA A C 1
ATOM 752 O O . ALA A 1 93 ? -7.811 18.488 5.072 1.00 95.44 93 ALA A O 1
ATOM 753 N N . THR A 1 94 ? -6.589 17.086 6.317 1.00 97.06 94 THR A N 1
ATOM 754 C CA . THR A 1 94 ? -7.357 17.281 7.554 1.00 97.06 94 THR A CA 1
ATOM 755 C C . THR A 1 94 ? -6.567 18.121 8.564 1.00 97.06 94 THR A C 1
ATOM 757 O O . THR A 1 94 ? -5.478 17.712 8.972 1.00 97.06 94 THR A O 1
ATOM 760 N N . PRO A 1 95 ? -7.092 19.262 9.044 1.00 95.69 95 PRO A N 1
ATOM 761 C CA . PRO A 1 95 ? -6.497 19.978 10.172 1.00 95.69 95 PRO A CA 1
ATOM 762 C C . PRO A 1 95 ? -6.476 19.131 11.464 1.00 95.69 95 PRO A C 1
ATOM 764 O O . PRO A 1 95 ? -7.415 18.372 11.701 1.00 95.69 95 PRO A O 1
ATOM 767 N N . PRO A 1 96 ? -5.450 19.253 12.332 1.00 95.12 96 PRO A N 1
ATOM 768 C CA . PRO A 1 96 ? -4.261 20.103 12.200 1.00 95.12 96 PRO A CA 1
ATOM 769 C C . PRO A 1 96 ? -3.131 19.474 11.359 1.00 95.12 96 PRO A C 1
ATOM 771 O O . PRO A 1 96 ? -2.115 20.123 11.117 1.00 95.12 96 PRO A O 1
ATOM 774 N N . PHE A 1 97 ? -3.283 18.222 10.913 1.00 95.69 97 PHE A N 1
ATOM 775 C CA . PHE A 1 97 ? -2.245 17.478 10.190 1.00 95.69 97 PHE A CA 1
ATOM 776 C C . PHE A 1 97 ? -1.852 18.145 8.869 1.00 95.69 97 PHE A C 1
ATOM 778 O O . PHE A 1 97 ? -0.669 18.170 8.531 1.00 95.69 97 PHE A O 1
ATOM 785 N N . SER A 1 98 ? -2.813 18.738 8.158 1.00 94.44 98 SER A N 1
ATOM 786 C CA . SER A 1 98 ? -2.570 19.465 6.907 1.00 94.44 98 SER A CA 1
ATOM 787 C C . SER A 1 98 ? -1.566 20.612 7.063 1.00 94.44 98 SER A C 1
ATOM 789 O O . SER A 1 98 ? -0.686 20.761 6.218 1.00 94.44 98 SER A O 1
ATOM 791 N N . PHE A 1 99 ? -1.625 21.374 8.161 1.00 94.75 99 PHE A N 1
ATOM 792 C CA . PHE A 1 99 ? -0.704 22.489 8.414 1.00 94.75 99 PHE A CA 1
ATOM 793 C C . PHE A 1 99 ? 0.735 22.007 8.595 1.00 94.75 99 PHE A C 1
ATOM 795 O O . PHE A 1 99 ? 1.665 22.547 7.996 1.00 94.75 99 PHE A O 1
ATOM 802 N N . ILE A 1 100 ? 0.919 20.944 9.379 1.00 93.44 100 ILE A N 1
ATOM 803 C CA . ILE A 1 100 ? 2.241 20.357 9.617 1.00 93.44 100 ILE A CA 1
ATOM 804 C C . ILE A 1 100 ? 2.769 19.712 8.325 1.00 93.44 100 ILE A C 1
ATOM 806 O O . ILE A 1 100 ? 3.945 19.858 8.000 1.00 93.44 100 ILE A O 1
ATOM 810 N N . ASN A 1 101 ? 1.906 19.046 7.549 1.00 91.62 101 ASN A N 1
ATOM 811 C CA . ASN A 1 101 ? 2.277 18.448 6.265 1.00 91.62 101 ASN A CA 1
ATOM 812 C C . ASN A 1 101 ? 2.771 19.513 5.269 1.00 91.62 101 ASN A C 1
ATOM 814 O O . ASN A 1 101 ? 3.827 19.341 4.659 1.00 91.62 101 ASN A O 1
ATOM 818 N N . GLN A 1 102 ? 2.056 20.638 5.160 1.00 90.25 102 GLN A N 1
ATOM 819 C CA . GLN A 1 102 ? 2.456 21.776 4.328 1.00 90.25 102 GLN A CA 1
ATOM 820 C C . GLN A 1 102 ? 3.787 22.379 4.784 1.00 90.25 102 GLN A C 1
ATOM 822 O O . GLN A 1 102 ? 4.651 22.629 3.947 1.00 90.25 102 GLN A O 1
ATOM 827 N N . PHE A 1 103 ? 3.989 22.549 6.095 1.00 93.06 103 PHE A N 1
ATOM 828 C CA . PHE A 1 103 ? 5.250 23.047 6.648 1.00 93.06 103 PHE A CA 1
ATOM 829 C C . PHE A 1 103 ? 6.436 22.132 6.306 1.00 93.06 103 PHE A C 1
ATOM 831 O O . PHE A 1 103 ? 7.444 22.595 5.779 1.00 93.06 103 PHE A O 1
ATOM 838 N N . ILE A 1 104 ? 6.303 20.816 6.516 1.00 90.31 104 ILE A N 1
ATOM 839 C CA . ILE A 1 104 ? 7.350 19.830 6.189 1.00 90.31 104 ILE A CA 1
ATOM 840 C C . ILE A 1 104 ? 7.726 19.883 4.701 1.00 90.31 104 ILE A C 1
ATOM 842 O O . ILE A 1 104 ? 8.899 19.752 4.345 1.00 90.31 104 ILE A O 1
ATOM 846 N N . ARG A 1 105 ? 6.741 20.096 3.824 1.00 86.81 105 ARG A N 1
ATOM 847 C CA . ARG A 1 105 ? 6.928 20.130 2.367 1.00 86.81 105 ARG A CA 1
ATOM 848 C C . ARG A 1 105 ? 7.614 21.382 1.838 1.00 86.81 105 ARG A C 1
ATOM 850 O O . ARG A 1 105 ? 8.075 21.355 0.701 1.00 86.81 105 ARG A O 1
ATOM 857 N N . GLN A 1 106 ? 7.739 22.440 2.636 1.00 91.88 106 GLN A N 1
ATOM 858 C CA . GLN A 1 106 ? 8.545 23.603 2.250 1.00 91.88 106 GLN A CA 1
ATOM 859 C C . GLN A 1 106 ? 10.023 23.229 2.066 1.00 91.88 106 GLN A C 1
ATOM 861 O O . GLN A 1 106 ? 10.735 23.885 1.311 1.00 91.88 106 GLN A O 1
ATOM 866 N N . ASN A 1 107 ? 10.487 22.149 2.707 1.00 93.44 107 ASN A N 1
ATOM 867 C CA . ASN A 1 107 ? 11.812 21.598 2.470 1.00 93.44 107 ASN A CA 1
ATOM 868 C C . ASN A 1 107 ? 11.834 20.764 1.163 1.00 93.44 107 ASN A C 1
ATOM 870 O O . ASN A 1 107 ? 11.159 19.730 1.097 1.00 93.44 107 ASN A O 1
ATOM 874 N N . PRO A 1 108 ? 12.644 21.133 0.147 1.00 90.25 108 PRO A N 1
ATOM 875 C CA . PRO A 1 108 ? 12.664 20.437 -1.143 1.00 90.25 108 PRO A CA 1
ATOM 876 C C . PRO A 1 108 ? 13.034 18.952 -1.048 1.00 90.25 108 PRO A C 1
ATOM 878 O O . PRO A 1 108 ? 12.461 18.128 -1.761 1.00 90.25 108 PRO A O 1
ATOM 881 N N . LEU A 1 109 ? 13.955 18.594 -0.148 1.00 89.75 109 LEU A N 1
ATOM 882 C CA . LEU A 1 109 ? 14.374 17.208 0.056 1.00 89.75 109 LEU A CA 1
ATOM 883 C C . LEU A 1 109 ? 13.224 16.379 0.637 1.00 89.75 109 LEU A C 1
ATOM 885 O O . LEU A 1 109 ? 12.886 15.326 0.097 1.00 89.75 109 LEU A O 1
ATOM 889 N N . LEU A 1 110 ? 12.585 16.868 1.704 1.00 89.88 110 LEU A N 1
ATOM 890 C CA . LEU A 1 110 ? 11.461 16.168 2.333 1.00 89.88 110 LEU A CA 1
ATOM 891 C C . LEU A 1 110 ? 10.262 16.063 1.385 1.00 89.88 110 LEU A C 1
ATOM 893 O O . LEU A 1 110 ? 9.601 15.024 1.355 1.00 89.88 110 LEU A O 1
ATOM 897 N N . ASN A 1 111 ? 10.026 17.084 0.558 1.00 87.50 111 ASN A N 1
ATOM 898 C CA . ASN A 1 111 ? 8.991 17.054 -0.472 1.00 87.50 111 ASN A CA 1
ATOM 899 C C . ASN A 1 111 ? 9.209 15.906 -1.477 1.00 87.50 111 ASN A C 1
ATOM 901 O O . ASN A 1 111 ? 8.259 15.208 -1.834 1.00 87.50 111 ASN A O 1
ATOM 905 N N . GLN A 1 112 ? 10.458 15.656 -1.887 1.00 86.69 112 GLN A N 1
ATOM 906 C CA . GLN A 1 112 ? 10.788 14.544 -2.786 1.00 86.69 112 GLN A CA 1
ATOM 907 C C . GLN A 1 112 ? 10.724 13.182 -2.088 1.00 86.69 112 GLN A C 1
ATOM 909 O O . GLN A 1 112 ? 10.108 12.247 -2.609 1.00 86.69 112 GLN A O 1
ATOM 914 N N . VAL A 1 113 ? 11.290 13.063 -0.882 1.00 87.69 113 VAL A N 1
ATOM 915 C CA . VAL A 1 113 ? 11.267 11.814 -0.099 1.00 87.69 113 VAL A CA 1
ATOM 916 C C . VAL A 1 113 ? 9.826 11.377 0.184 1.00 87.69 113 VAL A C 1
ATOM 918 O O . VAL A 1 113 ? 9.463 10.211 -0.012 1.00 87.69 113 VAL A O 1
ATOM 921 N N . PHE A 1 114 ? 8.960 12.317 0.561 1.00 87.75 114 PHE A N 1
ATOM 922 C CA . PHE A 1 114 ? 7.557 12.065 0.885 1.00 87.75 114 PHE A CA 1
ATOM 923 C C . PHE A 1 114 ? 6.593 12.386 -0.264 1.00 87.75 114 PHE A C 1
ATOM 925 O O . PHE A 1 114 ? 5.408 12.604 -0.027 1.00 87.75 114 PHE A O 1
ATOM 932 N N . ARG A 1 115 ? 7.047 12.338 -1.525 1.00 85.12 115 ARG A N 1
ATOM 933 C CA . ARG A 1 115 ? 6.182 12.576 -2.702 1.00 85.12 115 ARG A CA 1
ATOM 934 C C . ARG A 1 115 ? 4.956 11.655 -2.780 1.00 85.12 115 ARG A C 1
ATOM 936 O O . ARG A 1 115 ? 3.898 12.070 -3.230 1.00 85.12 115 ARG A O 1
ATOM 943 N N . ALA A 1 116 ? 5.093 10.424 -2.289 1.00 87.75 116 ALA A N 1
ATOM 944 C CA . ALA A 1 116 ? 4.007 9.461 -2.118 1.00 87.75 116 ALA A CA 1
ATOM 945 C C . ALA A 1 116 ? 4.012 8.967 -0.660 1.00 87.75 116 ALA A C 1
ATOM 947 O O . ALA A 1 116 ? 4.706 7.992 -0.354 1.00 87.75 116 ALA A O 1
ATOM 948 N N . PRO A 1 117 ? 3.323 9.664 0.266 1.00 89.94 117 PRO A N 1
ATOM 949 C CA . PRO A 1 117 ? 3.284 9.283 1.676 1.00 89.94 117 PRO A CA 1
ATOM 950 C C . PRO A 1 117 ? 2.571 7.948 1.889 1.00 89.94 117 PRO A C 1
ATOM 952 O O . PRO A 1 117 ? 3.060 7.106 2.638 1.00 89.94 117 PRO A O 1
ATOM 955 N N . PHE A 1 118 ? 1.455 7.711 1.194 1.00 90.88 118 PHE A N 1
ATOM 956 C CA . PHE A 1 118 ? 0.643 6.516 1.418 1.00 90.88 118 PHE A CA 1
ATOM 957 C C . PHE A 1 118 ? 1.434 5.209 1.292 1.00 90.88 118 PHE A C 1
ATOM 959 O O . PHE A 1 118 ? 1.348 4.373 2.184 1.00 90.88 118 PHE A O 1
ATOM 966 N N . THR A 1 119 ? 2.296 5.057 0.283 1.00 89.25 119 THR A N 1
ATOM 967 C CA . THR A 1 119 ? 3.102 3.831 0.116 1.00 89.25 119 THR A CA 1
ATOM 968 C C . THR A 1 119 ? 4.122 3.602 1.231 1.00 89.25 119 THR A C 1
ATOM 970 O O . THR A 1 119 ? 4.531 2.467 1.448 1.00 89.25 119 THR A O 1
ATOM 973 N N . LYS A 1 120 ? 4.518 4.651 1.962 1.00 92.12 120 LYS A N 1
ATOM 974 C CA . LYS A 1 120 ? 5.474 4.567 3.078 1.00 92.12 120 LYS A CA 1
ATOM 975 C C . LYS A 1 120 ? 4.791 4.358 4.426 1.00 92.12 120 LYS A C 1
ATOM 977 O O . LYS A 1 120 ? 5.344 3.693 5.295 1.00 92.12 120 LYS A O 1
ATOM 982 N N . PHE A 1 121 ? 3.597 4.924 4.602 1.00 95.38 121 PHE A N 1
ATOM 983 C CA . PHE A 1 121 ? 2.921 4.978 5.900 1.00 95.38 121 PHE A CA 1
ATOM 984 C C . PHE A 1 121 ? 1.715 4.035 6.026 1.00 95.38 121 PHE A C 1
ATOM 986 O O . PHE A 1 121 ? 1.215 3.852 7.133 1.00 95.38 121 PHE A O 1
ATOM 993 N N . ILE A 1 122 ? 1.270 3.376 4.948 1.00 95.69 122 ILE A N 1
ATOM 994 C CA . ILE A 1 122 ? 0.147 2.428 5.022 1.00 95.69 122 ILE A CA 1
ATOM 995 C C . ILE A 1 122 ? 0.466 1.186 5.866 1.00 95.69 122 ILE A C 1
ATOM 997 O O . ILE A 1 122 ? -0.370 0.751 6.651 1.00 95.69 122 ILE A O 1
ATOM 1001 N N . VAL A 1 123 ? 1.683 0.643 5.774 1.00 96.69 123 VAL A N 1
ATOM 1002 C CA . VAL A 1 123 ? 2.104 -0.531 6.561 1.00 96.69 123 VAL A CA 1
ATOM 1003 C C . VAL A 1 123 ? 2.076 -0.247 8.071 1.00 96.69 123 VAL A C 1
ATOM 1005 O O . VAL A 1 123 ? 1.390 -0.979 8.789 1.00 96.69 123 VAL A O 1
ATOM 1008 N N . PRO A 1 124 ? 2.732 0.816 8.590 1.00 97.81 124 PRO A N 1
ATOM 1009 C CA . PRO A 1 124 ? 2.620 1.142 10.009 1.00 97.81 124 PRO A CA 1
ATOM 1010 C C . PRO A 1 124 ? 1.187 1.517 10.419 1.00 97.81 124 PRO A C 1
ATOM 1012 O O . PRO A 1 124 ? 0.801 1.220 11.548 1.00 97.81 124 PRO A O 1
ATOM 1015 N N . ALA A 1 125 ? 0.376 2.098 9.523 1.00 97.88 125 ALA A N 1
ATOM 1016 C CA . ALA A 1 125 ? -1.032 2.383 9.806 1.00 97.88 125 ALA A CA 1
ATOM 1017 C C . ALA A 1 125 ? -1.847 1.097 10.020 1.00 97.88 125 ALA A C 1
ATOM 1019 O O . ALA A 1 125 ? -2.528 0.973 11.037 1.00 97.88 125 ALA A O 1
ATOM 1020 N N . ILE A 1 126 ? -1.721 0.111 9.122 1.00 97.38 126 ILE A N 1
ATOM 1021 C CA . ILE A 1 126 ? -2.366 -1.207 9.254 1.00 97.38 126 ILE A CA 1
ATOM 1022 C C . ILE A 1 126 ? -1.932 -1.890 10.555 1.00 97.38 126 ILE A C 1
ATOM 1024 O O . ILE A 1 126 ? -2.768 -2.448 11.270 1.00 97.38 126 ILE A O 1
ATOM 1028 N N . PHE A 1 127 ? -0.641 -1.818 10.889 1.00 98.31 127 PHE A N 1
ATOM 1029 C CA . PHE A 1 127 ? -0.105 -2.394 12.119 1.00 98.31 127 PHE A CA 1
ATOM 1030 C C . PHE A 1 127 ? -0.782 -1.814 13.369 1.00 98.31 127 PHE A C 1
ATOM 1032 O O . PHE A 1 127 ? -1.340 -2.567 14.172 1.00 98.31 127 PHE A O 1
ATOM 1039 N N . VAL A 1 128 ? -0.810 -0.484 13.525 1.00 98.38 128 VAL A N 1
ATOM 1040 C CA . VAL A 1 128 ? -1.442 0.123 14.709 1.00 98.38 128 VAL A CA 1
ATOM 1041 C C . VAL A 1 128 ? -2.961 -0.030 14.703 1.00 98.38 128 VAL A C 1
ATOM 1043 O O . VAL A 1 128 ? -3.537 -0.267 15.761 1.00 98.38 128 VAL A O 1
ATOM 1046 N N . PHE A 1 129 ? -3.619 0.010 13.539 1.00 98.44 129 PHE A N 1
ATOM 1047 C CA . PHE A 1 129 ? -5.061 -0.251 13.427 1.00 98.44 129 PHE A CA 1
ATOM 1048 C C . PHE A 1 129 ? -5.415 -1.667 13.884 1.00 98.44 129 PHE A C 1
ATOM 1050 O O . PHE A 1 129 ? -6.409 -1.851 14.587 1.00 98.44 129 PHE A O 1
ATOM 1057 N N . SER A 1 130 ? -4.590 -2.661 13.549 1.00 98.25 130 SER A N 1
ATOM 1058 C CA . SER A 1 130 ? -4.796 -4.051 13.973 1.00 98.25 130 SER A CA 1
ATOM 1059 C C . SER A 1 130 ? -4.709 -4.186 15.496 1.00 98.25 130 SER A C 1
ATOM 1061 O O . SER A 1 130 ? -5.578 -4.796 16.123 1.00 98.25 130 SER A O 1
ATOM 1063 N N . ILE A 1 131 ? -3.712 -3.545 16.117 1.00 98.50 131 ILE A N 1
ATOM 1064 C CA . ILE A 1 131 ? -3.543 -3.561 17.578 1.00 98.50 131 ILE A CA 1
ATOM 1065 C C . ILE A 1 131 ? -4.677 -2.804 18.277 1.00 98.50 131 ILE A C 1
ATOM 1067 O O . ILE A 1 131 ? -5.253 -3.309 19.243 1.00 98.50 131 ILE A O 1
ATOM 1071 N N . PHE A 1 132 ? -5.047 -1.617 17.791 1.00 98.69 132 PHE A N 1
ATOM 1072 C CA . PHE A 1 132 ? -6.168 -0.873 18.363 1.00 98.69 132 PHE A CA 1
ATOM 1073 C C . PHE A 1 132 ? -7.488 -1.620 18.197 1.00 98.69 132 PHE A C 1
ATOM 1075 O O . PHE A 1 132 ? -8.273 -1.648 19.136 1.00 98.69 132 PHE A O 1
ATOM 1082 N N . THR A 1 133 ? -7.716 -2.306 17.079 1.00 98.38 133 THR A N 1
ATOM 1083 C CA . THR A 1 133 ? -8.891 -3.173 16.924 1.00 98.38 133 THR A CA 1
ATOM 1084 C C . THR A 1 133 ? -8.939 -4.242 18.016 1.00 98.38 133 THR A C 1
ATOM 1086 O O . THR A 1 133 ? -9.977 -4.418 18.654 1.00 98.38 133 THR A O 1
ATOM 1089 N N . ALA A 1 134 ? -7.816 -4.916 18.289 1.00 97.81 134 ALA A N 1
ATOM 1090 C CA . ALA A 1 134 ? -7.740 -5.916 19.352 1.00 97.81 134 ALA A CA 1
ATOM 1091 C C . ALA A 1 134 ? -8.052 -5.312 20.734 1.00 97.81 134 ALA A C 1
ATOM 1093 O O . ALA A 1 134 ? -8.855 -5.871 21.485 1.00 97.81 134 ALA A O 1
ATOM 1094 N N . TYR A 1 135 ? -7.497 -4.136 21.051 1.00 98.31 135 TYR A N 1
ATOM 1095 C CA . TYR A 1 135 ? -7.841 -3.415 22.281 1.00 98.31 135 TYR A CA 1
ATOM 1096 C C . TYR A 1 135 ? -9.308 -2.982 22.328 1.00 98.31 135 TYR A C 1
ATOM 1098 O O . TYR A 1 135 ? -9.927 -3.057 23.391 1.00 98.31 135 TYR A O 1
ATOM 1106 N N . GLY A 1 136 ? -9.887 -2.569 21.202 1.00 98.19 136 GLY A N 1
ATOM 1107 C CA . GLY A 1 136 ? -11.298 -2.216 21.096 1.00 98.19 136 GLY A CA 1
ATOM 1108 C C . GLY A 1 136 ? -12.206 -3.398 21.420 1.00 98.19 136 GLY A C 1
ATOM 1109 O O . GLY A 1 136 ? -13.062 -3.301 22.300 1.00 98.19 136 GLY A O 1
ATOM 1110 N N . LEU A 1 137 ? -11.959 -4.546 20.783 1.00 97.31 137 LEU A N 1
ATOM 1111 C CA . LEU A 1 137 ? -12.687 -5.791 21.040 1.00 97.31 137 LEU A CA 1
ATOM 1112 C C . LEU A 1 137 ? -12.551 -6.234 22.505 1.00 97.31 137 LEU A C 1
ATOM 1114 O O . LEU A 1 137 ? -13.554 -6.508 23.166 1.00 97.31 137 LEU A O 1
ATOM 1118 N N . GLN A 1 138 ? -11.331 -6.237 23.051 1.00 96.81 138 GLN A N 1
ATOM 1119 C CA . GLN A 1 138 ? -11.085 -6.593 24.452 1.00 96.81 138 GLN A CA 1
ATOM 1120 C C . GLN A 1 138 ? -11.810 -5.653 25.429 1.00 96.81 138 GLN A C 1
ATOM 1122 O O . GLN A 1 138 ? -12.342 -6.098 26.452 1.00 96.81 138 GLN A O 1
ATOM 1127 N N . THR A 1 139 ? -11.849 -4.355 25.118 1.00 97.50 139 THR A N 1
ATOM 1128 C CA . THR A 1 139 ? -12.545 -3.350 25.932 1.00 97.50 139 THR A CA 1
ATOM 1129 C C . THR A 1 139 ? -14.043 -3.630 25.979 1.00 97.50 139 THR A C 1
ATOM 1131 O O . THR A 1 139 ? -14.625 -3.623 27.063 1.00 97.50 139 THR A O 1
ATOM 1134 N N . LEU A 1 140 ? -14.658 -3.955 24.838 1.00 97.06 140 LEU A N 1
ATOM 1135 C CA . LEU A 1 140 ? -16.079 -4.301 24.767 1.00 97.06 140 LEU A CA 1
ATOM 1136 C C . LEU A 1 140 ? -16.403 -5.581 25.543 1.00 97.06 140 LEU A C 1
ATOM 1138 O O . LEU A 1 140 ? -17.373 -5.600 26.298 1.00 97.06 140 LEU A O 1
ATOM 1142 N N . VAL A 1 141 ? -15.567 -6.620 25.432 1.00 96.62 141 VAL A N 1
ATOM 1143 C CA . VAL A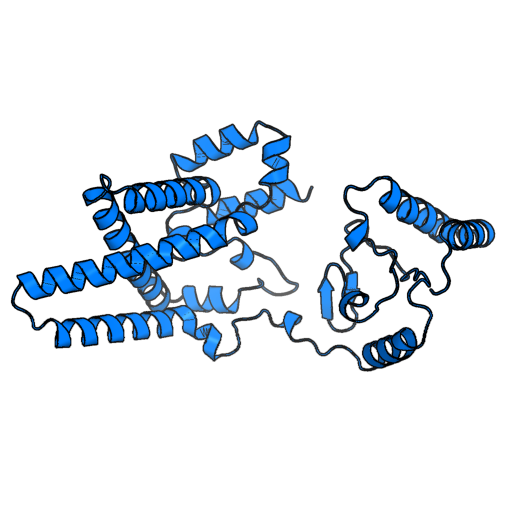 1 141 ? -15.729 -7.853 26.225 1.00 96.62 141 VAL A CA 1
ATOM 1144 C C . VAL A 1 141 ? -15.663 -7.547 27.722 1.00 96.62 141 VAL A C 1
ATOM 1146 O O . VAL A 1 141 ? -16.519 -7.995 28.480 1.00 96.62 141 VAL A O 1
ATOM 1149 N N . THR A 1 142 ? -14.690 -6.742 28.152 1.00 95.25 142 THR A N 1
ATOM 1150 C CA . THR A 1 142 ? -14.526 -6.360 29.566 1.00 95.25 142 THR A CA 1
ATOM 1151 C C . THR A 1 142 ? -15.692 -5.509 30.075 1.00 95.25 142 THR A C 1
ATOM 1153 O O . THR A 1 142 ? -16.077 -5.604 31.239 1.00 95.25 142 THR A O 1
ATOM 1156 N N . LEU A 1 143 ? -16.267 -4.657 29.226 1.00 95.19 143 LEU A N 1
ATOM 1157 C CA . LEU A 1 143 ? -17.442 -3.868 29.580 1.00 95.19 143 LEU A CA 1
ATOM 1158 C C . LEU A 1 143 ? -18.680 -4.761 29.729 1.00 95.19 143 LEU A C 1
ATOM 1160 O O . LEU A 1 143 ? -19.402 -4.642 30.716 1.00 95.19 143 LEU A O 1
ATOM 1164 N N . ALA A 1 144 ? -18.893 -5.695 28.802 1.00 93.88 144 ALA A N 1
ATOM 1165 C CA . ALA A 1 144 ? -20.014 -6.628 28.860 1.00 93.88 144 ALA A CA 1
ATOM 1166 C C . ALA A 1 144 ? -19.962 -7.525 30.107 1.00 93.88 144 ALA A C 1
ATOM 1168 O O . ALA A 1 144 ? -20.983 -7.729 30.763 1.00 93.88 144 ALA A O 1
ATOM 1169 N N . THR A 1 145 ? -18.777 -8.006 30.498 1.00 92.69 145 THR A N 1
ATOM 1170 C CA . THR A 1 145 ? -18.635 -8.802 31.728 1.00 92.69 145 THR A CA 1
ATOM 1171 C C . THR A 1 145 ? -18.932 -7.993 32.988 1.00 92.69 145 THR A C 1
ATOM 1173 O O . THR A 1 145 ? -19.558 -8.515 33.909 1.00 92.69 145 THR A O 1
ATOM 1176 N N . ARG A 1 146 ? -18.578 -6.700 33.026 1.00 93.38 146 ARG A N 1
ATOM 1177 C CA . ARG A 1 146 ? -18.973 -5.791 34.122 1.00 93.38 146 ARG A CA 1
ATOM 1178 C C . ARG A 1 146 ? -20.486 -5.592 34.207 1.00 93.38 146 ARG A C 1
ATOM 1180 O O . ARG A 1 146 ? -21.012 -5.434 35.304 1.00 93.38 146 ARG A O 1
ATOM 1187 N N . LEU A 1 147 ? -21.183 -5.656 33.074 1.00 93.38 147 LEU A N 1
ATOM 1188 C CA . LEU A 1 147 ? -22.647 -5.630 32.990 1.00 93.38 147 LEU A CA 1
ATOM 1189 C C . LEU A 1 147 ? -23.297 -6.999 33.277 1.00 93.38 147 LEU A C 1
ATOM 1191 O O . LEU A 1 147 ? -24.490 -7.167 33.045 1.00 93.38 147 LEU A O 1
ATOM 1195 N N . LYS A 1 148 ? -22.536 -7.965 33.813 1.00 93.06 148 LYS A N 1
ATOM 1196 C CA . LYS A 1 148 ? -22.975 -9.325 34.178 1.00 93.06 148 LYS A CA 1
ATOM 1197 C C . LYS A 1 148 ? -23.355 -10.229 32.993 1.00 93.06 148 LYS A C 1
ATOM 1199 O O . LYS A 1 148 ? -23.977 -11.268 33.203 1.00 93.06 148 LYS A O 1
ATOM 1204 N N . TYR A 1 149 ? -22.942 -9.900 31.766 1.00 91.62 149 TYR A N 1
ATOM 1205 C CA . TYR A 1 149 ? -23.054 -10.828 30.635 1.00 91.62 149 TYR A CA 1
ATOM 1206 C C . TYR A 1 149 ? -21.979 -11.924 30.690 1.00 91.62 149 TYR A C 1
ATOM 1208 O O . TYR A 1 149 ? -20.858 -11.707 31.156 1.00 91.62 149 TYR A O 1
ATOM 1216 N N . SER A 1 150 ? -22.297 -13.107 30.152 1.00 93.69 150 SER A N 1
ATOM 1217 C CA . SER A 1 150 ? -21.337 -14.210 30.025 1.00 93.69 150 SER A CA 1
ATOM 1218 C C . SER A 1 150 ? -20.196 -13.842 29.074 1.00 93.69 150 SER A C 1
ATOM 1220 O O . SER A 1 150 ? -20.416 -13.611 27.883 1.00 93.69 150 SER A O 1
ATOM 1222 N N . GLN A 1 151 ? -18.961 -13.855 29.585 1.00 93.56 151 GLN A N 1
ATOM 1223 C CA . GLN A 1 151 ? -17.760 -13.522 28.813 1.00 93.56 151 GLN A CA 1
ATOM 1224 C C . GLN A 1 151 ? -17.604 -14.389 27.562 1.00 93.56 151 GLN A C 1
ATOM 1226 O O . GLN A 1 151 ? -17.257 -13.876 26.499 1.00 93.56 151 GLN A O 1
ATOM 1231 N N . LYS A 1 152 ? -17.857 -15.701 27.679 1.00 94.62 152 LYS A N 1
ATOM 1232 C CA . LYS A 1 152 ? -17.685 -16.655 26.573 1.00 94.62 152 LYS A CA 1
ATOM 1233 C C . LYS A 1 152 ? -18.690 -16.386 25.455 1.00 94.62 152 LYS A C 1
ATOM 1235 O O . LYS A 1 152 ? -18.298 -16.281 24.298 1.00 94.62 152 LYS A O 1
ATOM 1240 N N . ILE A 1 153 ? -19.965 -16.223 25.816 1.00 94.69 153 ILE A N 1
ATOM 1241 C CA . ILE A 1 153 ? -21.049 -15.988 24.854 1.00 94.69 153 ILE A CA 1
ATOM 1242 C C . ILE A 1 153 ? -20.855 -14.634 24.168 1.00 94.69 153 ILE A C 1
ATOM 1244 O O . ILE A 1 153 ? -20.903 -14.557 22.944 1.00 94.69 153 ILE A O 1
ATOM 1248 N N . PHE A 1 154 ? -20.565 -13.579 24.935 1.00 95.94 154 PHE A N 1
ATOM 1249 C CA . PHE A 1 154 ? -20.360 -12.250 24.366 1.00 95.94 154 PHE A CA 1
ATOM 1250 C C . PHE A 1 154 ? -19.132 -12.198 23.450 1.00 95.94 154 PHE A C 1
ATOM 1252 O O . PHE A 1 154 ? -19.213 -11.641 22.361 1.00 95.94 154 PHE A O 1
ATOM 1259 N N . THR A 1 155 ? -18.018 -12.831 23.842 1.00 95.44 155 THR A N 1
ATOM 1260 C CA . THR A 1 155 ? -16.832 -12.952 22.976 1.00 95.44 155 THR A CA 1
ATOM 1261 C C . THR A 1 155 ? -17.178 -13.650 21.661 1.00 95.44 155 THR A C 1
ATOM 1263 O O . THR A 1 155 ? -16.812 -13.148 20.602 1.00 95.44 155 THR A O 1
ATOM 1266 N N . LEU A 1 156 ? -17.911 -14.769 21.707 1.00 96.25 156 LEU A N 1
ATOM 1267 C CA . LEU A 1 156 ? -18.308 -15.504 20.504 1.00 96.25 156 LEU A CA 1
ATOM 1268 C C . LEU A 1 156 ? -19.171 -14.644 19.570 1.00 96.25 156 LEU A C 1
ATOM 1270 O O . LEU A 1 156 ? -18.893 -14.584 18.374 1.00 96.25 156 LEU A O 1
ATOM 1274 N N . ILE A 1 157 ? -20.179 -13.953 20.112 1.00 96.56 157 ILE A N 1
ATOM 1275 C CA . ILE A 1 157 ? -21.056 -13.057 19.341 1.00 96.56 157 ILE A CA 1
ATOM 1276 C C . ILE A 1 157 ? -20.245 -11.917 18.724 1.00 96.56 157 ILE A C 1
ATOM 1278 O O . ILE A 1 157 ? -20.377 -11.643 17.534 1.00 96.56 157 ILE A O 1
ATOM 1282 N N . LEU A 1 158 ? -19.382 -11.275 19.514 1.00 96.75 158 LEU A N 1
ATOM 1283 C CA . LEU A 1 158 ? -18.597 -10.128 19.072 1.00 96.75 158 LEU A CA 1
ATOM 1284 C C . LEU A 1 158 ? -17.614 -10.506 17.960 1.00 96.75 158 LEU A C 1
ATOM 1286 O O . LEU A 1 158 ? -17.540 -9.812 16.950 1.00 96.75 158 LEU A O 1
ATOM 1290 N N . VAL A 1 159 ? -16.890 -11.617 18.123 1.00 95.50 159 VAL A N 1
ATOM 1291 C CA . VAL A 1 159 ? -15.954 -12.118 17.108 1.00 95.50 159 VAL A CA 1
ATOM 1292 C C . VAL A 1 159 ? -16.704 -12.541 15.847 1.00 95.50 159 VAL A C 1
ATOM 1294 O O . VAL A 1 159 ? -16.291 -12.173 14.752 1.00 95.50 159 VAL A O 1
ATOM 1297 N N . SER A 1 160 ? -17.832 -13.243 15.979 1.00 97.31 160 SER 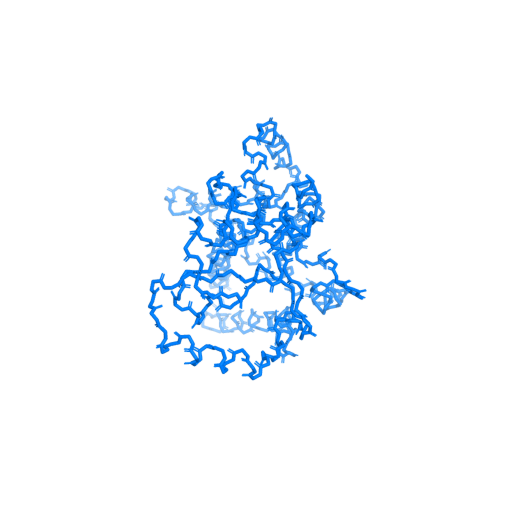A N 1
ATOM 1298 C CA . SER A 1 160 ? -18.646 -13.648 14.824 1.00 97.31 160 SER A CA 1
ATOM 1299 C C . SER A 1 160 ? -19.188 -12.434 14.066 1.00 97.31 160 SER A C 1
ATOM 1301 O O . SER A 1 160 ? -19.097 -12.379 12.842 1.00 97.31 160 SER A O 1
ATOM 1303 N N . GLY A 1 161 ? -19.681 -11.421 14.786 1.00 97.81 161 GLY A N 1
ATOM 1304 C CA . GLY A 1 161 ? -20.124 -10.156 14.203 1.00 97.81 161 GLY A CA 1
ATOM 1305 C C . GLY A 1 161 ? -18.987 -9.402 13.512 1.00 97.81 161 GLY A C 1
ATOM 1306 O O . GLY A 1 161 ? -19.160 -8.919 12.398 1.00 97.81 161 GLY A O 1
ATOM 1307 N N . TYR A 1 162 ? -17.801 -9.358 14.121 1.00 97.50 162 TYR A N 1
ATOM 1308 C CA . TYR A 1 162 ? -16.616 -8.743 13.524 1.00 97.50 162 TYR A CA 1
ATOM 1309 C C . TYR A 1 162 ? -16.185 -9.452 12.227 1.00 97.50 162 TYR A C 1
ATOM 1311 O O . TYR A 1 162 ? -15.951 -8.794 11.215 1.00 97.50 162 TYR A O 1
ATOM 1319 N N . LEU A 1 163 ? -16.151 -10.790 12.216 1.00 97.25 163 LEU A N 1
ATOM 1320 C CA . LEU A 1 163 ? -15.843 -11.582 11.017 1.00 97.25 163 LEU A CA 1
ATOM 1321 C C . LEU A 1 163 ? -16.892 -11.397 9.914 1.00 97.25 163 LEU A C 1
ATOM 1323 O O . LEU A 1 163 ? -16.547 -11.302 8.733 1.00 97.25 163 LEU A O 1
ATOM 1327 N N . PHE A 1 164 ? -18.166 -11.298 10.289 1.00 97.81 164 PHE A N 1
ATOM 1328 C CA . PHE A 1 164 ? -19.245 -10.997 9.354 1.00 97.81 164 PHE A CA 1
ATOM 1329 C C . PHE A 1 164 ? -19.079 -9.604 8.724 1.00 97.81 164 PHE A C 1
ATOM 1331 O O . PHE A 1 164 ? -19.154 -9.471 7.503 1.00 97.81 164 PHE A O 1
ATOM 1338 N N . LEU A 1 165 ? -18.754 -8.583 9.526 1.00 98.00 165 LEU A N 1
ATOM 1339 C CA . LEU A 1 165 ? -18.465 -7.232 9.031 1.00 98.00 165 LEU A CA 1
ATOM 1340 C C . LEU A 1 165 ? -17.255 -7.205 8.092 1.00 98.00 165 LEU A C 1
ATOM 1342 O O . LEU A 1 165 ? -17.328 -6.579 7.035 1.00 98.00 165 LEU A O 1
ATOM 1346 N N . ILE A 1 166 ? -16.169 -7.915 8.425 1.00 96.75 166 ILE A N 1
ATOM 1347 C CA . ILE A 1 166 ? -15.015 -8.071 7.524 1.00 96.75 166 ILE A CA 1
ATOM 1348 C C . ILE A 1 166 ? -15.443 -8.706 6.205 1.00 96.75 166 ILE A C 1
ATOM 1350 O O . ILE A 1 166 ? -15.019 -8.248 5.145 1.00 96.75 166 ILE A O 1
ATOM 1354 N N . SER A 1 167 ? -16.280 -9.741 6.251 1.00 96.88 167 SER A N 1
ATOM 1355 C CA . SER A 1 167 ? -16.736 -10.451 5.053 1.00 96.88 167 SER A CA 1
ATOM 1356 C C . SER A 1 167 ? -17.550 -9.539 4.132 1.00 96.88 167 SER A C 1
ATOM 1358 O O . SER A 1 167 ? -17.341 -9.560 2.922 1.00 96.88 167 SER A O 1
ATOM 1360 N N . ILE A 1 168 ? -18.411 -8.682 4.695 1.00 97.25 168 ILE A N 1
ATOM 1361 C CA . ILE A 1 168 ? -19.127 -7.641 3.938 1.00 97.25 168 ILE A CA 1
ATOM 1362 C C . ILE A 1 168 ? -18.139 -6.622 3.365 1.00 97.25 168 ILE A C 1
ATOM 1364 O O . ILE A 1 168 ? -18.163 -6.334 2.169 1.00 97.25 168 ILE A O 1
ATOM 1368 N N . PHE A 1 169 ? -17.254 -6.075 4.200 1.00 96.50 169 PHE A N 1
ATOM 1369 C CA . PHE A 1 169 ? -16.314 -5.028 3.803 1.00 96.50 169 PHE A CA 1
ATOM 1370 C C . PHE A 1 169 ? -15.375 -5.483 2.677 1.00 96.50 169 PHE A C 1
ATOM 1372 O O . PHE A 1 169 ? -15.152 -4.751 1.717 1.00 96.50 169 PHE A O 1
ATOM 1379 N N . SER A 1 170 ? -14.864 -6.711 2.774 1.00 96.06 170 SER A N 1
ATOM 1380 C CA . SER A 1 170 ? -13.879 -7.293 1.853 1.00 96.06 170 SER A CA 1
ATOM 1381 C C . SER A 1 170 ? -14.488 -8.171 0.759 1.00 96.06 170 SER A C 1
ATOM 1383 O O . SER A 1 170 ? -13.751 -8.834 0.031 1.00 96.06 170 SER A O 1
ATOM 1385 N N . PHE A 1 171 ? -15.812 -8.162 0.589 1.00 96.56 171 PHE A N 1
ATOM 1386 C CA . PHE A 1 171 ? -16.505 -9.062 -0.332 1.00 96.56 171 PHE A CA 1
ATOM 1387 C C . PHE A 1 171 ? -15.926 -9.137 -1.766 1.00 96.56 171 PHE A C 1
ATOM 1389 O O . PHE A 1 171 ? -15.849 -10.246 -2.308 1.00 96.56 171 PHE A O 1
ATOM 1396 N N . PRO A 1 172 ? -15.443 -8.034 -2.386 1.00 96.25 172 PRO A N 1
ATOM 1397 C CA . PRO A 1 172 ? -14.785 -8.089 -3.696 1.00 96.25 172 PRO A CA 1
ATOM 1398 C C . PRO A 1 172 ? -13.610 -9.081 -3.773 1.00 96.25 172 PRO A C 1
ATOM 1400 O O . PRO A 1 172 ? -13.383 -9.689 -4.821 1.00 96.25 172 PRO A O 1
ATOM 1403 N N . VAL A 1 173 ? -12.894 -9.320 -2.668 1.00 95.56 173 VAL A N 1
ATOM 1404 C CA . VAL A 1 173 ? -11.786 -10.291 -2.594 1.00 95.56 173 VAL A CA 1
ATOM 1405 C C . VAL A 1 173 ? -12.250 -11.693 -2.978 1.00 95.56 173 VAL A C 1
ATOM 1407 O O . VAL A 1 173 ? -11.607 -12.344 -3.801 1.00 95.56 173 VAL A O 1
ATOM 1410 N N . PHE A 1 174 ? -13.404 -12.128 -2.467 1.00 95.00 174 PHE A N 1
ATOM 1411 C CA . PHE A 1 174 ? -13.965 -13.456 -2.743 1.00 95.00 174 PHE A CA 1
ATOM 1412 C C . PHE A 1 174 ? -14.487 -13.604 -4.179 1.00 95.00 174 PHE A C 1
ATOM 1414 O O . PHE A 1 174 ? -14.700 -14.717 -4.647 1.00 95.00 174 PHE A O 1
ATOM 1421 N N . ARG A 1 175 ? -14.635 -12.493 -4.913 1.00 93.81 175 ARG A N 1
ATOM 1422 C CA . ARG A 1 175 ? -14.915 -12.474 -6.360 1.00 93.81 175 ARG A CA 1
ATOM 1423 C C . ARG A 1 175 ? -13.643 -12.416 -7.209 1.00 93.81 175 ARG A C 1
ATOM 1425 O O . ARG A 1 175 ? -13.702 -12.149 -8.407 1.00 93.81 175 ARG A O 1
ATOM 1432 N N . GLY A 1 176 ? -12.478 -12.602 -6.590 1.00 92.44 176 GLY A N 1
ATOM 1433 C CA . GLY A 1 176 ? -11.185 -12.477 -7.248 1.00 92.44 176 GLY A CA 1
ATOM 1434 C C . GLY A 1 176 ? -10.793 -11.030 -7.557 1.00 92.44 176 GLY A C 1
ATOM 1435 O O . GLY A 1 176 ? -9.876 -10.824 -8.344 1.00 92.44 176 GLY A O 1
ATOM 1436 N N . GLN A 1 177 ? -11.433 -10.021 -6.962 1.00 93.31 177 GLN A N 1
ATOM 1437 C CA . GLN A 1 177 ? -11.153 -8.598 -7.221 1.00 93.31 177 GLN A CA 1
ATOM 1438 C C . GLN A 1 177 ? -10.163 -7.992 -6.210 1.00 93.31 177 GLN A C 1
ATOM 1440 O O . GLN A 1 177 ? -10.112 -6.778 -6.032 1.00 93.31 177 GLN A O 1
ATOM 1445 N N . LEU A 1 178 ? -9.365 -8.833 -5.540 1.00 90.69 178 LEU A N 1
ATOM 1446 C CA . LEU A 1 178 ? -8.255 -8.375 -4.699 1.00 90.69 178 LEU A CA 1
ATOM 1447 C C . LEU A 1 178 ? -7.149 -7.731 -5.540 1.00 90.69 178 LEU A C 1
ATOM 1449 O O . LEU A 1 178 ? -6.669 -6.649 -5.220 1.00 90.69 178 LEU A O 1
ATOM 1453 N N . PHE A 1 179 ? -6.757 -8.411 -6.618 1.00 85.81 179 PHE A N 1
ATOM 1454 C CA . PHE A 1 179 ? -5.747 -7.923 -7.545 1.00 85.81 179 PHE A CA 1
ATOM 1455 C C . PHE A 1 179 ? -6.401 -7.287 -8.760 1.00 85.81 179 PHE A C 1
ATOM 1457 O O . PHE A 1 179 ? -7.367 -7.822 -9.314 1.00 85.81 179 PHE A O 1
ATOM 1464 N N . TYR A 1 180 ? -5.807 -6.181 -9.194 1.00 85.81 180 TYR A N 1
ATOM 1465 C CA . TYR A 1 180 ? -6.122 -5.536 -10.455 1.00 85.81 180 TYR A CA 1
ATOM 1466 C C . TYR A 1 180 ? -6.001 -6.528 -11.626 1.00 85.81 180 TYR A C 1
ATOM 1468 O O . TYR A 1 180 ? -5.104 -7.374 -11.641 1.00 85.81 180 TYR A O 1
ATOM 1476 N N . SER A 1 181 ? -6.920 -6.465 -12.592 1.00 82.56 181 SER A N 1
ATOM 1477 C CA . SER A 1 181 ? -7.051 -7.476 -13.653 1.00 82.56 181 SER A CA 1
ATOM 1478 C C . SER A 1 181 ? -5.801 -7.594 -14.526 1.00 82.56 181 SER A C 1
ATOM 1480 O O . SER A 1 181 ? -5.414 -8.709 -14.870 1.00 82.56 181 SER A O 1
ATOM 1482 N N . LEU A 1 182 ? -5.119 -6.480 -14.817 1.00 82.50 182 LEU A N 1
ATOM 1483 C CA . LEU A 1 182 ? -3.885 -6.490 -15.613 1.00 82.50 182 LEU A CA 1
ATOM 1484 C C . LEU A 1 182 ? -2.696 -7.146 -14.894 1.00 82.50 182 LEU A C 1
ATOM 1486 O O . LEU A 1 182 ? -1.731 -7.527 -15.545 1.00 82.50 182 LEU A O 1
ATOM 1490 N N . ASN A 1 183 ? -2.777 -7.379 -13.582 1.00 81.94 183 ASN A N 1
ATOM 1491 C CA . ASN A 1 183 ? -1.738 -8.123 -12.862 1.00 81.94 183 ASN A CA 1
ATOM 1492 C C . ASN A 1 183 ? -1.863 -9.645 -13.046 1.00 81.94 183 ASN A C 1
ATOM 1494 O O . ASN A 1 183 ? -1.019 -10.388 -12.556 1.00 81.94 183 ASN A O 1
ATOM 1498 N N . LYS A 1 184 ? -2.917 -10.126 -13.717 1.00 85.62 184 LYS A N 1
ATOM 1499 C CA . LYS A 1 184 ? -3.190 -11.559 -13.930 1.00 85.62 184 LYS A CA 1
ATOM 1500 C C . LYS A 1 184 ? -2.889 -12.024 -15.354 1.00 85.62 184 LYS A C 1
ATOM 1502 O O . LYS A 1 184 ? -3.343 -13.093 -15.758 1.0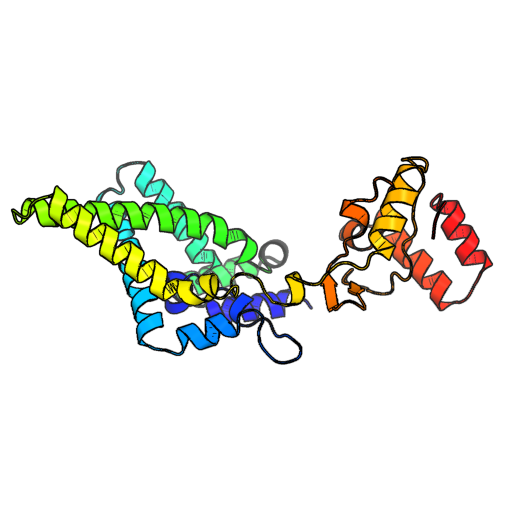0 85.62 184 LYS A O 1
ATOM 1507 N N . GLN A 1 185 ? -2.186 -11.208 -16.134 1.00 87.81 185 GLN A N 1
ATOM 1508 C CA . GLN A 1 185 ? -1.863 -11.551 -17.513 1.00 87.81 185 GLN A CA 1
ATOM 1509 C C . GLN A 1 185 ? -0.903 -12.739 -17.559 1.00 87.81 185 GLN A C 1
ATOM 1511 O O . GLN A 1 185 ? 0.019 -12.854 -16.753 1.00 87.81 185 GLN A O 1
ATOM 1516 N N . SER A 1 186 ? -1.129 -13.632 -18.521 1.00 91.38 186 SER A N 1
ATOM 1517 C CA . SER A 1 186 ? -0.236 -14.765 -18.752 1.00 91.38 186 SER A CA 1
ATOM 1518 C C . SER A 1 186 ? 1.001 -14.299 -19.507 1.00 91.38 186 SER A C 1
ATOM 1520 O O . SER A 1 186 ? 0.893 -13.726 -20.592 1.00 91.38 186 SER A O 1
ATOM 1522 N N . VAL A 1 187 ? 2.178 -14.565 -18.944 1.00 91.75 187 VAL A N 1
ATOM 1523 C CA . VAL A 1 187 ? 3.449 -14.283 -19.614 1.00 91.75 187 VAL A CA 1
ATOM 1524 C C . VAL A 1 187 ? 3.581 -15.206 -20.839 1.00 91.75 187 VAL A C 1
ATOM 1526 O O . VAL A 1 187 ? 3.385 -16.418 -20.707 1.00 91.75 187 VAL A O 1
ATOM 1529 N N . PRO A 1 188 ? 3.893 -14.676 -22.036 1.00 95.12 188 PRO A N 1
ATOM 1530 C CA . PRO A 1 188 ? 4.069 -15.496 -23.233 1.00 95.12 188 PRO A CA 1
ATOM 1531 C C . PRO A 1 188 ? 5.166 -16.560 -23.077 1.00 95.12 188 PRO A C 1
ATOM 1533 O O . PRO A 1 188 ? 6.222 -16.296 -22.501 1.00 95.12 188 PRO A O 1
ATOM 1536 N N . LYS A 1 189 ? 4.951 -17.754 -23.653 1.00 96.31 189 LYS A N 1
ATOM 1537 C CA . LYS A 1 189 ? 5.882 -18.901 -23.565 1.00 96.31 189 LYS A CA 1
ATOM 1538 C C . LYS A 1 189 ? 7.300 -18.583 -24.057 1.00 96.31 189 LYS A C 1
ATOM 1540 O O . LYS A 1 189 ? 8.258 -19.168 -23.567 1.00 96.31 189 LYS A O 1
ATOM 1545 N N . GLN A 1 190 ? 7.430 -17.642 -24.989 1.00 96.00 190 GLN A N 1
ATOM 1546 C CA . GLN A 1 190 ? 8.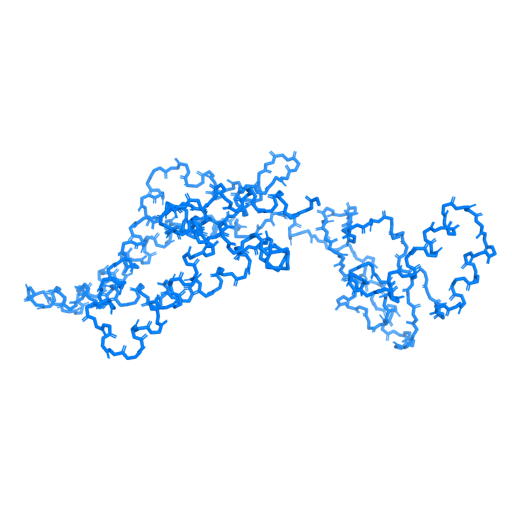703 -17.197 -25.554 1.00 96.00 190 GLN A CA 1
ATOM 1547 C C . GLN A 1 190 ? 9.640 -16.610 -24.491 1.00 96.00 190 GLN A C 1
ATOM 1549 O O . GLN A 1 190 ? 10.848 -16.786 -24.588 1.00 96.00 190 GLN A O 1
ATOM 1554 N N . TYR A 1 191 ? 9.101 -15.959 -23.453 1.00 95.12 191 TYR A N 1
ATOM 1555 C CA . TYR A 1 191 ? 9.929 -15.446 -22.361 1.00 95.12 191 TYR A CA 1
ATOM 1556 C C . TYR A 1 191 ? 10.539 -16.579 -21.537 1.00 95.12 191 TYR A C 1
ATOM 1558 O O . TYR A 1 191 ? 11.713 -16.513 -21.210 1.00 95.12 191 TYR A O 1
ATOM 1566 N N . PHE A 1 192 ? 9.789 -17.653 -21.283 1.00 96.44 192 PHE A N 1
ATOM 1567 C CA . PHE A 1 192 ? 10.322 -18.822 -20.580 1.00 96.44 192 PHE A CA 1
ATOM 1568 C C . PHE A 1 192 ? 11.405 -19.537 -21.397 1.00 96.44 192 PHE A C 1
ATOM 1570 O O . PHE A 1 192 ? 12.434 -19.906 -20.848 1.00 96.44 192 PHE A O 1
ATOM 1577 N N . GLN A 1 193 ? 11.234 -19.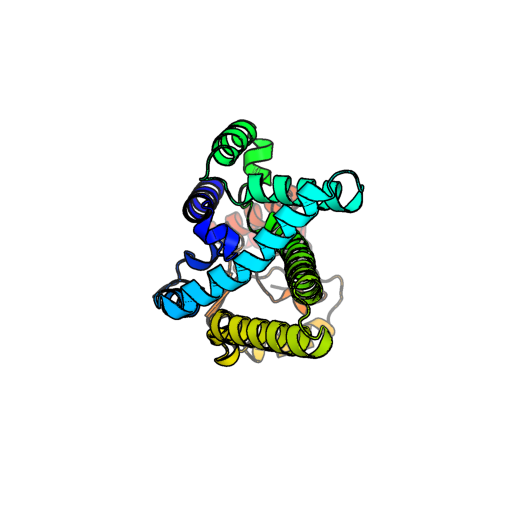639 -22.719 1.00 97.50 193 GLN A N 1
ATOM 1578 C CA . GLN A 1 193 ? 12.277 -20.164 -23.612 1.00 97.50 193 GLN A CA 1
ATOM 1579 C C . GLN A 1 193 ? 13.541 -19.294 -23.595 1.00 97.50 193 GLN A C 1
ATOM 1581 O O . GLN A 1 193 ? 14.655 -19.811 -23.600 1.00 97.50 193 GLN A O 1
ATOM 1586 N N . MET A 1 194 ? 13.371 -17.971 -23.558 1.00 96.25 194 MET A N 1
ATOM 1587 C CA . MET A 1 194 ? 14.476 -17.028 -23.405 1.00 96.25 194 MET A CA 1
ATOM 1588 C C . MET A 1 194 ? 15.176 -17.208 -22.047 1.00 96.25 194 MET A C 1
ATOM 1590 O O . MET A 1 194 ? 16.402 -17.212 -22.005 1.00 96.25 194 MET A O 1
ATOM 1594 N N . PHE A 1 195 ? 14.434 -17.412 -20.955 1.00 96.88 195 PHE A N 1
ATOM 1595 C CA . PHE A 1 195 ? 15.016 -17.702 -19.639 1.00 96.88 195 PHE A CA 1
ATOM 1596 C C . PHE A 1 195 ? 15.824 -19.005 -19.658 1.00 96.88 195 PHE A C 1
ATOM 1598 O O . PHE A 1 195 ? 16.981 -19.014 -19.244 1.00 96.88 195 PHE A O 1
ATOM 1605 N N . ASP A 1 196 ? 15.272 -20.079 -20.228 1.00 97.50 196 ASP A N 1
ATOM 1606 C CA . ASP A 1 196 ? 15.969 -21.364 -20.366 1.00 97.50 196 ASP A CA 1
ATOM 1607 C C . ASP A 1 196 ? 17.254 -21.246 -21.202 1.00 97.50 196 ASP A C 1
ATOM 1609 O O . ASP A 1 196 ? 18.265 -21.869 -20.873 1.00 97.50 196 ASP A O 1
ATOM 1613 N N . TYR A 1 197 ? 17.241 -20.418 -22.252 1.00 97.25 197 TYR A N 1
ATOM 1614 C CA . TYR A 1 197 ? 18.429 -20.114 -23.049 1.00 97.25 197 TYR A CA 1
ATOM 1615 C C . TYR A 1 197 ? 19.507 -19.400 -22.223 1.00 97.25 197 TYR A C 1
ATOM 1617 O O . TYR A 1 197 ? 20.673 -19.799 -22.260 1.00 97.25 197 TYR A O 1
ATOM 1625 N N . PHE A 1 198 ? 19.129 -18.369 -21.458 1.00 97.31 198 PHE A N 1
ATOM 1626 C CA . PHE A 1 198 ? 20.069 -17.570 -20.667 1.00 97.31 198 PHE A CA 1
ATOM 1627 C C . PHE A 1 198 ? 20.661 -18.318 -19.471 1.00 97.31 198 PHE A C 1
ATOM 1629 O O . PHE A 1 198 ? 21.818 -18.079 -19.131 1.00 97.31 198 PHE A O 1
ATOM 1636 N N . ARG A 1 199 ? 19.957 -19.310 -18.915 1.00 96.44 199 ARG A N 1
ATOM 1637 C CA . ARG A 1 199 ? 20.523 -20.218 -17.896 1.00 96.44 199 ARG A CA 1
ATOM 1638 C C . ARG A 1 199 ? 21.742 -21.007 -18.384 1.00 96.44 199 ARG A C 1
ATOM 1640 O O . ARG A 1 199 ? 22.514 -21.496 -17.568 1.00 96.44 199 ARG A O 1
ATOM 1647 N N . GLN A 1 200 ? 21.913 -21.157 -19.698 1.00 96.69 200 GLN A N 1
ATOM 1648 C CA . GLN A 1 200 ? 23.048 -21.867 -20.299 1.00 96.69 200 GLN A CA 1
ATOM 1649 C C . GLN A 1 200 ? 24.191 -20.929 -20.720 1.00 96.69 200 GLN A C 1
ATOM 1651 O O . GLN A 1 200 ? 25.232 -21.407 -21.168 1.00 96.69 200 GLN A O 1
ATOM 1656 N N . GLN A 1 201 ? 24.010 -19.609 -20.606 1.00 96.69 201 GLN A N 1
ATOM 1657 C CA . GLN A 1 201 ? 25.019 -18.618 -20.988 1.00 96.69 201 GLN A CA 1
ATOM 1658 C C . GLN A 1 201 ? 25.910 -18.239 -19.802 1.00 96.69 201 GLN A C 1
ATOM 1660 O O . GLN A 1 201 ? 25.594 -18.518 -18.646 1.00 96.69 201 GLN A O 1
ATOM 1665 N N . SER A 1 202 ? 27.023 -17.554 -20.079 1.00 95.62 202 SER A N 1
ATOM 1666 C CA . SER A 1 202 ? 27.891 -17.028 -19.020 1.00 95.62 202 SER A CA 1
ATOM 1667 C C . SER A 1 202 ? 27.105 -16.101 -18.075 1.00 95.62 202 SER A C 1
ATOM 1669 O O . SER A 1 202 ? 26.434 -15.188 -18.564 1.00 95.62 202 SER A O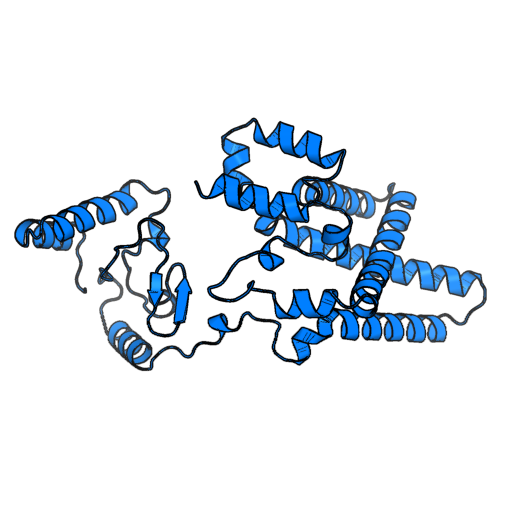 1
ATOM 1671 N N . PRO A 1 203 ? 27.212 -16.256 -16.740 1.00 93.75 203 PRO A N 1
ATOM 1672 C CA . PRO A 1 203 ? 26.563 -15.357 -15.781 1.00 93.75 203 PRO A CA 1
ATOM 1673 C C . PRO A 1 203 ? 27.069 -13.911 -15.851 1.00 93.75 203 PRO A C 1
ATOM 1675 O O . PRO A 1 203 ? 26.399 -12.993 -15.391 1.00 93.75 203 PRO A O 1
ATOM 1678 N N . THR A 1 204 ? 28.263 -13.686 -16.407 1.00 95.38 204 THR A N 1
ATOM 1679 C CA . THR A 1 204 ? 28.852 -12.343 -16.526 1.00 95.38 204 THR A CA 1
ATOM 1680 C C . THR A 1 204 ? 28.493 -11.637 -17.827 1.00 95.38 204 THR A C 1
ATOM 1682 O O . THR A 1 204 ? 28.821 -10.458 -17.970 1.00 95.38 204 THR A O 1
ATOM 1685 N N . ALA A 1 205 ? 27.854 -12.339 -18.767 1.00 96.38 205 ALA A N 1
ATOM 1686 C CA . ALA A 1 205 ? 27.490 -11.776 -20.055 1.00 96.38 205 ALA A CA 1
ATOM 1687 C C . ALA A 1 205 ? 26.457 -10.667 -19.875 1.00 96.38 205 ALA A C 1
ATOM 1689 O O . ALA A 1 205 ? 25.446 -10.865 -19.209 1.00 96.38 205 ALA A O 1
ATOM 1690 N N . ARG A 1 206 ? 26.702 -9.486 -20.444 1.00 95.94 206 ARG A N 1
ATOM 1691 C CA . ARG A 1 206 ? 25.799 -8.340 -20.273 1.00 95.94 206 ARG A CA 1
ATOM 1692 C C . ARG A 1 206 ? 24.785 -8.254 -21.397 1.00 95.94 206 ARG A C 1
ATOM 1694 O O . ARG A 1 206 ? 25.123 -8.442 -22.567 1.00 95.94 206 ARG A O 1
ATOM 1701 N N . ILE A 1 207 ? 23.560 -7.899 -21.028 1.00 96.25 207 ILE A N 1
ATOM 1702 C CA . ILE A 1 207 ? 22.419 -7.823 -21.936 1.00 96.25 207 ILE A CA 1
ATOM 1703 C C . ILE A 1 207 ? 21.978 -6.364 -22.082 1.00 96.25 207 ILE A C 1
ATOM 1705 O O . ILE A 1 207 ? 21.722 -5.677 -21.089 1.00 96.25 207 ILE A O 1
ATOM 1709 N N . ALA A 1 208 ? 21.846 -5.905 -23.325 1.00 94.00 208 ALA A N 1
ATOM 1710 C CA . ALA A 1 208 ? 21.199 -4.645 -23.673 1.00 94.00 208 ALA A CA 1
ATOM 1711 C C . ALA A 1 208 ? 19.770 -4.919 -24.150 1.00 94.00 208 ALA A C 1
ATOM 1713 O O . ALA A 1 208 ? 19.550 -5.229 -25.314 1.00 94.00 208 ALA A O 1
ATOM 1714 N N . ASN A 1 209 ? 18.779 -4.789 -23.270 1.00 90.75 209 ASN A N 1
ATOM 1715 C CA . ASN A 1 209 ? 17.397 -5.111 -23.611 1.00 90.75 209 ASN A CA 1
ATOM 1716 C C . ASN A 1 209 ? 16.728 -3.984 -24.418 1.00 90.75 209 ASN A C 1
ATOM 1718 O O . ASN A 1 209 ? 16.196 -3.014 -23.875 1.00 90.75 209 ASN A O 1
ATOM 1722 N N . LEU A 1 210 ? 16.757 -4.105 -25.741 1.00 88.81 210 LEU A N 1
ATOM 1723 C CA . LEU A 1 210 ? 16.191 -3.103 -26.641 1.00 88.81 210 LEU A CA 1
ATOM 1724 C C . LEU A 1 210 ? 14.710 -3.370 -26.982 1.00 88.81 210 LEU A C 1
ATOM 1726 O O . LEU A 1 210 ? 14.279 -4.521 -27.043 1.00 88.81 210 LEU A O 1
ATOM 1730 N N . PRO A 1 211 ? 13.922 -2.316 -27.285 1.00 85.12 211 PRO A N 1
ATOM 1731 C CA . PRO A 1 211 ? 14.269 -0.896 -27.200 1.00 85.12 211 PRO A CA 1
ATOM 1732 C C . PRO A 1 211 ? 14.102 -0.337 -25.778 1.00 85.12 211 PRO A C 1
ATOM 1734 O O . PRO A 1 211 ? 13.136 -0.648 -25.088 1.00 85.12 211 PRO A O 1
ATOM 1737 N N . GLN A 1 212 ? 14.967 0.602 -25.389 1.00 81.00 212 GLN A N 1
ATOM 1738 C CA . GLN A 1 212 ? 14.897 1.284 -24.086 1.00 81.00 212 GLN A CA 1
ATOM 1739 C C . GLN A 1 212 ? 14.192 2.646 -24.144 1.00 81.00 212 GLN A C 1
ATOM 1741 O O . GLN A 1 212 ? 14.479 3.532 -23.355 1.00 81.00 212 GLN A O 1
ATOM 1746 N N . GLY A 1 213 ? 13.254 2.850 -25.073 1.00 71.00 213 GLY A N 1
ATOM 1747 C CA . GLY A 1 213 ? 12.706 4.180 -25.398 1.00 71.00 213 GLY A CA 1
ATOM 1748 C C . GLY A 1 213 ? 11.873 4.880 -24.309 1.00 71.00 213 GLY A C 1
ATOM 1749 O O . GLY A 1 213 ? 11.318 5.945 -24.570 1.00 71.00 213 GLY A O 1
ATOM 1750 N N . SER A 1 214 ? 11.744 4.306 -23.110 1.00 78.12 214 SER A N 1
ATOM 1751 C CA . SER A 1 214 ? 10.989 4.908 -22.011 1.00 78.12 214 SER A CA 1
ATOM 1752 C C . SER A 1 214 ? 11.890 5.748 -21.113 1.00 78.12 214 SER A C 1
ATOM 1754 O O . SER A 1 214 ? 12.645 5.222 -20.294 1.00 78.12 214 SER A O 1
ATOM 1756 N N . PHE A 1 215 ? 11.743 7.073 -21.197 1.00 76.44 215 PHE A N 1
ATOM 1757 C CA . PHE A 1 215 ? 12.473 8.009 -20.336 1.00 76.44 215 PHE A CA 1
ATOM 1758 C C . PHE A 1 215 ? 12.280 7.702 -18.839 1.00 76.44 215 PHE A C 1
ATOM 1760 O O . PHE A 1 215 ? 13.233 7.760 -18.063 1.00 76.44 215 PHE A O 1
ATOM 1767 N N . TRP A 1 216 ? 11.067 7.308 -18.440 1.00 76.31 216 TRP A N 1
ATOM 1768 C CA . TRP A 1 216 ? 10.712 7.011 -17.048 1.00 76.31 216 TRP A CA 1
ATOM 1769 C C . TRP A 1 216 ? 10.968 5.559 -16.625 1.00 76.31 216 TRP A C 1
ATOM 1771 O O . TRP A 1 216 ? 10.621 5.197 -15.503 1.00 76.31 216 TRP A O 1
ATOM 1781 N N . GLY A 1 217 ? 11.520 4.725 -17.512 1.00 80.50 217 GLY A N 1
ATOM 1782 C CA . GLY A 1 217 ? 11.773 3.310 -17.237 1.00 80.50 217 GLY A CA 1
ATOM 1783 C C . GLY A 1 217 ? 10.511 2.455 -17.111 1.00 80.50 217 GLY A C 1
ATOM 1784 O O . GLY A 1 217 ? 10.580 1.362 -16.575 1.00 80.50 217 GLY A O 1
ATOM 1785 N N . TRP A 1 218 ? 9.356 2.936 -17.584 1.00 84.19 218 TRP A N 1
ATOM 1786 C CA . TRP A 1 218 ? 8.122 2.148 -17.659 1.00 84.19 218 TRP A CA 1
ATOM 1787 C C . TRP A 1 218 ? 7.938 1.574 -19.061 1.00 84.19 218 TRP A C 1
ATOM 1789 O O . TRP A 1 218 ? 7.840 2.326 -20.032 1.00 84.19 218 TRP A O 1
ATOM 1799 N N . THR A 1 219 ? 7.837 0.256 -19.159 1.00 85.81 219 THR A N 1
ATOM 1800 C CA . THR A 1 219 ? 7.668 -0.489 -20.406 1.00 85.81 219 THR A CA 1
ATOM 1801 C C . THR A 1 219 ? 6.246 -1.025 -20.512 1.00 85.81 219 THR A C 1
ATOM 1803 O O . THR A 1 219 ? 5.714 -1.600 -19.562 1.00 85.81 219 THR A O 1
ATOM 1806 N N . SER A 1 220 ? 5.631 -0.837 -21.683 1.00 86.94 220 SER A N 1
ATOM 1807 C CA . SER A 1 220 ? 4.326 -1.412 -22.024 1.00 86.94 220 SER A CA 1
ATOM 1808 C C . SER A 1 220 ? 4.521 -2.664 -22.870 1.00 86.94 220 SER A C 1
ATOM 1810 O O . SER A 1 220 ? 5.012 -2.598 -23.997 1.00 86.94 220 SER A O 1
ATOM 1812 N N . TYR A 1 221 ? 4.137 -3.811 -22.328 1.00 87.75 221 TYR A N 1
ATOM 1813 C CA . TYR A 1 221 ? 4.251 -5.098 -22.993 1.00 87.75 221 TYR A CA 1
ATOM 1814 C C . TYR A 1 221 ? 3.009 -5.402 -23.828 1.00 87.75 221 TYR A C 1
ATOM 1816 O O . TYR A 1 221 ? 1.879 -5.149 -23.413 1.00 87.75 221 TYR A O 1
ATOM 1824 N N . ARG A 1 222 ? 3.205 -6.037 -24.991 1.00 88.75 222 ARG A N 1
ATOM 1825 C CA . ARG A 1 222 ? 2.109 -6.395 -25.916 1.00 88.75 222 ARG A CA 1
ATOM 1826 C C . ARG A 1 222 ? 1.058 -7.328 -25.307 1.00 88.75 222 ARG A C 1
ATOM 1828 O O . ARG A 1 222 ? -0.065 -7.361 -25.789 1.00 88.75 222 ARG A O 1
ATOM 1835 N N . PHE A 1 223 ? 1.412 -8.068 -24.259 1.00 89.19 223 PHE A N 1
ATOM 1836 C CA . PHE A 1 223 ? 0.497 -8.945 -23.525 1.00 89.19 223 PHE A CA 1
ATOM 1837 C C . PHE A 1 223 ? -0.235 -8.233 -22.366 1.00 89.19 223 PHE A C 1
ATOM 1839 O O . PHE A 1 223 ? -0.841 -8.887 -21.525 1.00 89.19 223 PHE A O 1
ATOM 1846 N N . GLY A 1 224 ? -0.201 -6.895 -22.324 1.00 85.56 224 GLY A N 1
ATOM 1847 C CA . GLY A 1 2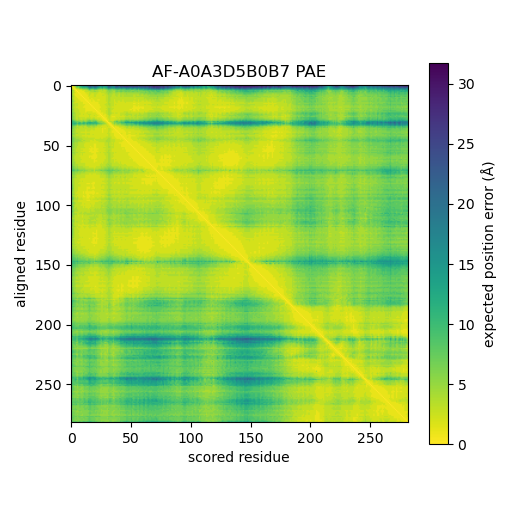24 ? -1.093 -6.081 -21.492 1.00 85.56 224 GLY A CA 1
ATOM 1848 C C . GLY A 1 224 ? -0.552 -5.668 -20.121 1.00 85.56 224 GLY A C 1
ATOM 1849 O O . GLY A 1 224 ? -1.313 -5.127 -19.325 1.00 85.56 224 GLY A O 1
ATOM 1850 N N . ILE A 1 225 ? 0.734 -5.899 -19.831 1.00 85.88 225 ILE A N 1
ATOM 1851 C CA . ILE A 1 225 ? 1.384 -5.418 -18.600 1.00 85.88 225 ILE A CA 1
ATOM 1852 C C . ILE A 1 225 ? 2.108 -4.098 -18.868 1.00 85.88 225 ILE A C 1
ATOM 1854 O O . ILE A 1 225 ? 2.790 -3.953 -19.880 1.00 85.88 225 ILE A O 1
ATOM 1858 N N . VAL A 1 226 ? 2.012 -3.162 -17.924 1.00 85.12 226 VAL A N 1
ATOM 1859 C CA . VAL A 1 226 ? 2.825 -1.942 -17.879 1.00 85.12 226 VAL A CA 1
ATOM 1860 C C . VAL A 1 226 ? 3.590 -1.935 -16.560 1.00 85.12 226 VAL A C 1
ATOM 1862 O O . VAL A 1 226 ? 2.992 -2.087 -15.497 1.00 85.12 226 VAL A O 1
ATOM 1865 N N . GLY A 1 227 ? 4.910 -1.797 -16.610 1.00 85.00 227 GLY A N 1
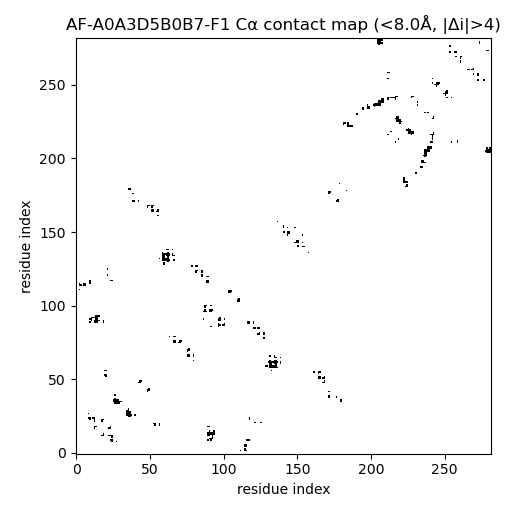ATOM 1866 C CA . GLY A 1 227 ? 5.753 -1.913 -15.419 1.00 85.00 227 GLY A CA 1
ATOM 1867 C C . GLY A 1 227 ? 7.170 -1.424 -15.657 1.00 85.00 227 GLY A C 1
ATOM 1868 O O . GLY A 1 227 ? 7.521 -1.103 -16.787 1.00 85.00 227 GLY A O 1
ATOM 1869 N N . SER A 1 228 ? 7.997 -1.405 -14.611 1.00 84.62 228 SER A N 1
ATOM 1870 C CA . SER A 1 228 ? 9.432 -1.138 -14.768 1.00 84.62 228 SER A CA 1
ATOM 1871 C C . SER A 1 228 ? 10.088 -2.161 -15.697 1.00 84.62 228 SER A C 1
ATOM 1873 O O . SER A 1 228 ? 10.967 -1.829 -16.474 1.00 84.62 228 SER A O 1
ATOM 1875 N N . GLY A 1 229 ? 9.598 -3.398 -15.648 1.00 86.50 229 GLY A N 1
ATOM 1876 C CA . GLY A 1 229 ? 9.983 -4.527 -16.481 1.00 86.50 229 GLY A CA 1
ATOM 1877 C C . GLY A 1 229 ? 9.991 -5.815 -15.658 1.00 86.50 229 GLY A C 1
ATOM 1878 O O . GLY A 1 229 ? 9.670 -5.778 -14.468 1.00 86.50 229 GLY A O 1
ATOM 1879 N N . PHE A 1 230 ? 10.255 -6.962 -16.287 1.00 89.38 230 PHE A N 1
ATOM 1880 C CA . PHE A 1 230 ? 10.149 -8.257 -15.592 1.00 89.38 230 PHE A CA 1
ATOM 1881 C C . PHE A 1 230 ? 11.199 -9.307 -15.966 1.00 89.38 230 PHE A C 1
ATOM 1883 O O . PHE A 1 230 ? 11.309 -10.323 -15.288 1.00 89.38 230 PHE A O 1
ATOM 1890 N N . ILE A 1 231 ? 11.961 -9.105 -17.039 1.00 92.12 231 ILE A N 1
ATOM 1891 C CA . ILE A 1 231 ? 12.844 -10.154 -17.569 1.00 92.12 231 ILE A CA 1
ATOM 1892 C C . ILE A 1 231 ? 14.003 -10.492 -16.617 1.00 92.12 231 ILE A C 1
ATOM 1894 O O . ILE A 1 231 ? 14.419 -11.640 -16.543 1.00 92.12 231 ILE A O 1
ATOM 1898 N N . TRP A 1 232 ? 14.460 -9.528 -15.819 1.00 91.62 232 TRP A N 1
ATOM 1899 C CA . TRP A 1 232 ? 15.522 -9.710 -14.822 1.00 91.62 232 TRP A CA 1
ATOM 1900 C C . TRP A 1 232 ? 15.089 -10.487 -13.570 1.00 91.62 232 TRP A C 1
ATOM 1902 O O . TRP A 1 232 ? 15.897 -10.667 -12.667 1.00 91.62 232 TRP A O 1
ATOM 1912 N N . TYR A 1 233 ? 13.823 -10.905 -13.458 1.00 90.69 233 TYR A N 1
ATOM 1913 C CA . TYR A 1 233 ? 13.405 -11.775 -12.354 1.00 90.69 233 TYR A CA 1
ATOM 1914 C C . TYR A 1 233 ? 13.856 -13.233 -12.538 1.00 90.69 233 TYR A C 1
ATOM 1916 O O . TYR A 1 233 ? 13.933 -13.945 -11.542 1.00 90.69 233 TYR A O 1
ATOM 1924 N N . ASP A 1 234 ? 14.133 -13.672 -13.772 1.00 93.69 234 ASP A N 1
ATOM 1925 C CA . ASP A 1 234 ? 14.521 -15.063 -14.094 1.00 93.69 234 ASP A CA 1
ATOM 1926 C C . ASP A 1 234 ? 15.772 -15.142 -15.001 1.00 93.69 234 ASP A C 1
ATOM 1928 O O . ASP A 1 234 ? 16.276 -16.223 -15.288 1.00 93.69 234 ASP A O 1
ATOM 1932 N N . ILE A 1 235 ? 16.299 -13.995 -15.450 1.00 95.75 235 ILE A N 1
ATOM 1933 C CA . ILE A 1 235 ? 17.608 -13.895 -16.110 1.00 95.75 235 ILE A CA 1
ATOM 1934 C C . ILE A 1 235 ? 18.657 -13.500 -15.068 1.00 95.75 235 ILE A C 1
ATOM 1936 O O . ILE A 1 235 ? 18.528 -12.456 -14.431 1.00 95.75 235 ILE A O 1
ATOM 1940 N N . GLU A 1 236 ? 19.705 -14.312 -14.929 1.00 94.06 236 GLU A N 1
ATOM 1941 C CA . GLU A 1 236 ? 20.789 -14.103 -13.954 1.00 94.06 236 GLU A CA 1
ATOM 1942 C C . GLU A 1 236 ? 21.845 -13.095 -14.433 1.00 94.06 236 GLU A C 1
ATOM 1944 O O . GLU A 1 236 ? 22.518 -12.449 -13.627 1.00 94.06 236 GLU A O 1
ATOM 1949 N N . GLN A 1 237 ? 21.994 -12.955 -15.750 1.00 96.56 237 GLN A N 1
ATOM 1950 C CA . GLN A 1 237 ? 22.921 -12.026 -16.381 1.00 96.56 237 GLN A CA 1
ATOM 1951 C C . GLN A 1 237 ? 22.587 -10.560 -16.061 1.00 96.56 237 GLN A C 1
ATOM 1953 O O . GLN A 1 237 ? 21.411 -10.185 -16.025 1.00 96.56 237 GLN A O 1
ATOM 1958 N N . PRO A 1 238 ? 23.595 -9.675 -15.924 1.00 94.94 238 PRO A N 1
ATOM 1959 C CA . PRO A 1 238 ? 23.355 -8.246 -15.782 1.00 94.94 238 PRO A CA 1
ATOM 1960 C C . PRO A 1 238 ? 22.646 -7.672 -17.014 1.00 94.94 238 PRO A C 1
ATOM 1962 O O . PRO A 1 238 ? 23.197 -7.646 -18.119 1.00 94.94 238 PRO A O 1
ATOM 1965 N N . ILE A 1 239 ? 21.439 -7.153 -16.805 1.00 93.88 239 ILE A N 1
ATOM 1966 C CA . ILE A 1 239 ? 20.669 -6.437 -17.824 1.00 93.88 239 ILE A CA 1
ATOM 1967 C C . ILE A 1 239 ? 20.797 -4.941 -17.556 1.00 93.88 239 ILE A C 1
ATOM 1969 O O . ILE A 1 239 ? 20.501 -4.471 -16.455 1.00 93.88 239 ILE A O 1
ATOM 1973 N N . LEU A 1 240 ? 21.220 -4.179 -18.564 1.00 91.88 240 LEU A N 1
ATOM 1974 C CA . LEU A 1 240 ? 21.360 -2.728 -18.460 1.00 91.88 240 LEU A CA 1
ATOM 1975 C C . LEU A 1 240 ? 20.001 -2.037 -18.640 1.00 91.88 240 LEU A C 1
ATOM 1977 O O . LEU A 1 240 ? 19.815 -1.283 -19.583 1.00 91.88 240 LEU A O 1
ATOM 1981 N N . ASP A 1 241 ? 19.043 -2.311 -17.757 1.00 90.06 241 ASP A N 1
ATOM 1982 C CA . ASP A 1 241 ? 17.678 -1.778 -17.834 1.00 90.06 241 ASP A CA 1
ATOM 1983 C C . ASP A 1 241 ? 17.537 -0.392 -17.166 1.00 90.06 241 ASP A C 1
ATOM 1985 O O . ASP A 1 241 ? 18.159 -0.111 -16.137 1.00 90.06 241 ASP A O 1
ATOM 1989 N N . ARG A 1 242 ? 16.637 0.449 -17.699 1.00 87.12 242 ARG A N 1
ATOM 1990 C CA . ARG A 1 242 ? 16.252 1.758 -17.129 1.00 87.12 242 ARG A CA 1
ATOM 1991 C C . ARG A 1 242 ? 15.756 1.680 -15.686 1.00 87.12 242 ARG A C 1
ATOM 1993 O O . ARG A 1 242 ? 15.851 2.650 -14.941 1.00 87.12 242 ARG A O 1
ATOM 2000 N N . ALA A 1 243 ? 15.221 0.541 -15.261 1.00 86.81 243 ALA A N 1
ATOM 2001 C CA . ALA A 1 243 ? 14.800 0.323 -13.885 1.00 86.81 243 ALA A CA 1
ATOM 2002 C C . ALA A 1 243 ? 15.958 0.451 -12.875 1.00 86.81 243 ALA A C 1
ATOM 2004 O O . ALA A 1 243 ? 15.703 0.717 -11.699 1.00 86.81 243 ALA A O 1
ATOM 2005 N N . PHE A 1 244 ? 17.212 0.292 -13.318 1.00 87.31 244 PHE A N 1
ATOM 2006 C CA . PHE A 1 244 ? 18.401 0.258 -12.457 1.00 87.31 244 PHE A CA 1
ATOM 2007 C C . PHE A 1 244 ? 19.330 1.467 -12.603 1.00 87.31 244 PHE A C 1
ATOM 2009 O O . PHE A 1 244 ? 20.384 1.513 -11.959 1.00 87.31 244 PHE A O 1
ATOM 2016 N N . ASP A 1 245 ? 18.978 2.445 -13.436 1.00 85.44 245 ASP A N 1
ATOM 2017 C CA . ASP A 1 245 ? 19.827 3.617 -13.644 1.00 85.44 245 ASP A CA 1
ATOM 2018 C C . ASP A 1 245 ? 19.380 4.875 -12.904 1.00 85.44 245 ASP A C 1
ATOM 2020 O O . ASP A 1 245 ? 20.211 5.748 -12.661 1.00 85.44 245 ASP A O 1
ATOM 2024 N N . ALA A 1 246 ? 18.128 4.927 -12.448 1.00 75.56 246 ALA A N 1
ATOM 2025 C CA . ALA A 1 246 ? 17.599 6.078 -11.734 1.00 75.56 246 ALA A CA 1
ATOM 2026 C C . ALA A 1 246 ? 18.495 6.477 -10.548 1.00 75.56 246 ALA A C 1
ATOM 2028 O O . ALA A 1 246 ? 18.775 5.667 -9.660 1.00 75.56 246 ALA A O 1
ATOM 2029 N N . TRP A 1 247 ? 18.879 7.757 -10.508 1.00 74.62 247 TRP A N 1
ATOM 2030 C CA . TRP A 1 247 ? 19.689 8.360 -9.440 1.00 74.62 247 TRP A CA 1
ATOM 2031 C C . TRP A 1 247 ? 21.156 7.910 -9.415 1.00 74.62 247 TRP A C 1
ATOM 2033 O O . TRP A 1 247 ? 21.861 8.165 -8.436 1.00 74.62 247 TRP A O 1
ATOM 2043 N N . ASN A 1 248 ? 21.644 7.287 -10.492 1.00 86.31 248 ASN A N 1
ATOM 2044 C CA . ASN A 1 248 ? 23.054 6.972 -10.676 1.00 86.31 248 ASN A CA 1
ATOM 2045 C C . ASN A 1 248 ? 23.547 7.512 -12.022 1.00 86.31 248 ASN A C 1
ATOM 2047 O O . ASN A 1 248 ? 23.346 6.898 -13.064 1.00 86.31 248 ASN A O 1
ATOM 2051 N N . LEU A 1 249 ? 24.289 8.624 -11.981 1.00 86.06 249 LEU A N 1
ATOM 2052 C CA . LEU A 1 249 ? 24.816 9.294 -13.177 1.00 86.06 249 LEU A CA 1
ATOM 2053 C C . LEU A 1 249 ? 25.617 8.364 -14.102 1.00 86.06 249 LEU A C 1
ATOM 2055 O O . LEU A 1 249 ? 25.572 8.525 -15.318 1.00 86.06 249 LEU A O 1
ATOM 2059 N N . LYS A 1 250 ? 26.346 7.383 -13.552 1.00 85.81 250 LYS A N 1
ATOM 2060 C CA . LYS A 1 250 ? 27.131 6.440 -14.364 1.00 85.81 250 LYS A CA 1
ATOM 2061 C C . LYS A 1 250 ? 26.233 5.464 -15.118 1.00 85.81 250 LYS A C 1
ATOM 2063 O O . LYS A 1 250 ? 26.525 5.149 -16.269 1.00 85.81 250 LYS A O 1
ATOM 2068 N N . ASN A 1 251 ? 25.159 5.006 -14.480 1.00 87.38 251 ASN A N 1
ATOM 2069 C CA . ASN A 1 251 ? 24.191 4.117 -15.111 1.00 87.38 251 ASN A CA 1
ATOM 2070 C C . ASN A 1 251 ? 23.334 4.896 -16.125 1.00 87.38 251 ASN A C 1
ATOM 2072 O O . ASN A 1 251 ? 23.131 4.417 -17.235 1.00 87.38 251 ASN A O 1
ATOM 2076 N N . GLU A 1 252 ? 22.914 6.126 -15.801 1.00 89.50 252 GLU A N 1
ATOM 2077 C CA . GLU A 1 252 ? 22.128 6.972 -16.714 1.00 89.50 252 GLU A CA 1
ATOM 2078 C C . GLU A 1 252 ? 22.908 7.323 -17.988 1.00 89.50 252 GLU A C 1
ATOM 2080 O O . GLU A 1 252 ? 22.326 7.408 -19.069 1.00 89.50 252 GLU A O 1
ATOM 2085 N N . GLN A 1 253 ? 24.233 7.479 -17.893 1.00 92.50 253 GLN A N 1
ATOM 2086 C CA . GLN A 1 253 ? 25.087 7.778 -19.043 1.00 92.50 253 GLN A CA 1
ATOM 2087 C C . GLN A 1 253 ? 24.981 6.722 -20.155 1.00 92.50 253 GLN A C 1
ATOM 2089 O O . GLN A 1 253 ? 24.985 7.085 -21.331 1.00 92.50 253 GLN A O 1
ATOM 2094 N N . TYR A 1 254 ? 24.847 5.437 -19.803 1.00 92.12 254 TYR A N 1
ATOM 2095 C CA . TYR A 1 254 ? 24.641 4.372 -20.791 1.00 92.12 254 TYR A CA 1
ATOM 2096 C C . TYR A 1 254 ? 23.390 4.631 -21.632 1.00 92.12 254 TYR A C 1
ATOM 2098 O O . TYR A 1 254 ? 23.452 4.602 -22.861 1.00 92.12 254 TYR A O 1
ATOM 2106 N N . TYR A 1 255 ? 22.274 4.944 -20.973 1.00 91.00 255 TYR A N 1
ATOM 2107 C CA . TYR A 1 255 ? 21.013 5.222 -21.646 1.00 91.00 255 TYR A CA 1
ATOM 2108 C C . TYR A 1 255 ? 21.112 6.426 -22.587 1.00 91.00 255 TYR A C 1
ATOM 2110 O O . TYR A 1 255 ? 20.607 6.372 -23.711 1.00 91.00 255 TYR A O 1
ATOM 2118 N N . TRP A 1 256 ? 21.773 7.502 -22.153 1.00 91.12 256 TRP A N 1
ATOM 2119 C CA . TRP A 1 256 ? 21.943 8.701 -22.974 1.00 91.12 256 TRP A CA 1
ATOM 2120 C C . TRP A 1 256 ? 22.773 8.432 -24.226 1.00 91.12 256 TRP A C 1
ATOM 2122 O O . TRP A 1 256 ? 22.379 8.834 -25.323 1.00 91.12 256 TRP A O 1
ATOM 2132 N N . GLU A 1 257 ? 23.886 7.713 -24.085 1.00 93.69 257 GLU A N 1
ATOM 2133 C CA . GLU A 1 257 ? 24.736 7.328 -25.212 1.00 93.69 257 GLU A CA 1
ATOM 2134 C C . GLU A 1 257 ? 23.991 6.404 -26.177 1.00 93.69 257 GLU A C 1
ATOM 2136 O O . GLU A 1 257 ? 23.948 6.674 -27.380 1.00 93.69 257 GLU A O 1
ATOM 2141 N N . LEU A 1 258 ? 23.346 5.357 -25.652 1.00 92.69 258 LEU A N 1
ATOM 2142 C CA . LEU A 1 258 ? 22.572 4.397 -26.435 1.00 92.69 258 LEU A CA 1
ATOM 2143 C C . LEU A 1 258 ? 21.435 5.080 -27.200 1.00 92.69 258 LEU A C 1
ATOM 2145 O O . LEU A 1 258 ? 21.293 4.883 -28.405 1.00 92.69 258 LEU A O 1
ATOM 2149 N N . THR A 1 259 ? 20.647 5.920 -26.526 1.00 91.12 259 THR A N 1
ATOM 2150 C CA . THR A 1 259 ? 19.531 6.650 -27.143 1.00 91.12 259 THR A CA 1
ATOM 2151 C C . THR A 1 259 ? 20.025 7.598 -28.227 1.00 91.12 259 THR A C 1
ATOM 2153 O O . THR A 1 259 ? 19.437 7.635 -29.307 1.00 91.12 259 THR A O 1
ATOM 2156 N N . THR A 1 260 ? 21.129 8.310 -27.982 1.00 93.31 260 THR A N 1
ATOM 2157 C CA . THR A 1 260 ? 21.748 9.195 -28.979 1.00 93.31 260 THR A CA 1
ATOM 2158 C C . THR A 1 260 ? 22.146 8.413 -30.228 1.00 93.31 260 THR A C 1
ATOM 2160 O O . THR A 1 260 ? 21.810 8.832 -31.332 1.00 93.31 260 THR A O 1
ATOM 2163 N N . ALA A 1 261 ? 22.786 7.250 -30.068 1.00 93.94 261 ALA A N 1
ATOM 2164 C CA . ALA A 1 261 ? 23.201 6.400 -31.185 1.00 93.94 261 ALA A CA 1
ATOM 2165 C C . ALA A 1 261 ? 22.024 5.817 -31.978 1.00 93.94 261 ALA A C 1
ATOM 2167 O O . ALA A 1 261 ? 22.043 5.795 -33.209 1.00 93.94 261 ALA A O 1
ATOM 2168 N N . LEU A 1 262 ? 20.977 5.369 -31.278 1.00 91.88 262 LEU A N 1
ATOM 2169 C CA . LEU A 1 262 ? 19.764 4.847 -31.907 1.00 91.88 262 LEU A CA 1
ATOM 2170 C C . LEU A 1 262 ? 19.010 5.944 -32.676 1.00 91.88 262 LEU A C 1
ATOM 2172 O O . LEU A 1 262 ? 18.538 5.702 -33.787 1.00 91.88 262 LEU A O 1
ATOM 2176 N N . GLN A 1 263 ? 18.916 7.155 -32.116 1.00 92.06 263 GLN A N 1
ATOM 2177 C CA . GLN A 1 263 ? 18.238 8.290 -32.750 1.00 92.06 263 GLN A CA 1
ATOM 2178 C C . GLN A 1 263 ? 19.025 8.865 -33.931 1.00 92.06 263 GLN A C 1
ATOM 2180 O O . GLN A 1 263 ? 18.418 9.214 -34.944 1.00 92.06 263 GLN A O 1
ATOM 2185 N N . SER A 1 264 ? 20.357 8.927 -33.836 1.00 95.12 264 SER A N 1
ATOM 2186 C CA . SER A 1 264 ? 21.220 9.377 -34.935 1.00 95.12 264 SER A CA 1
ATOM 2187 C C . SER A 1 264 ? 21.346 8.350 -36.062 1.00 95.12 264 SER A C 1
ATOM 2189 O O . SER A 1 264 ? 21.817 8.698 -37.144 1.00 95.12 264 SER A O 1
ATOM 2191 N N . ARG A 1 265 ? 20.903 7.103 -35.831 1.00 94.62 265 ARG A N 1
ATOM 2192 C CA . ARG A 1 265 ? 21.036 5.968 -36.758 1.00 94.62 265 ARG A CA 1
ATOM 2193 C C . ARG A 1 265 ? 22.491 5.720 -37.167 1.00 94.62 265 ARG A C 1
ATOM 2195 O O . ARG A 1 265 ? 22.756 5.340 -38.305 1.00 94.62 265 ARG A O 1
ATOM 2202 N N . ASP A 1 266 ? 23.424 5.936 -36.242 1.00 96.12 266 ASP A N 1
ATOM 2203 C CA . ASP A 1 266 ? 24.856 5.754 -36.470 1.00 96.12 266 ASP A CA 1
ATOM 2204 C C . ASP A 1 266 ? 25.304 4.355 -35.992 1.00 96.12 266 ASP A C 1
ATOM 2206 O O . ASP A 1 266 ? 25.462 4.129 -34.785 1.00 96.12 266 ASP A O 1
ATOM 2210 N N . PRO A 1 267 ? 25.524 3.392 -36.911 1.00 95.44 267 PRO A N 1
ATOM 2211 C CA . PRO A 1 267 ? 25.911 2.033 -36.542 1.00 95.44 267 PRO A CA 1
ATOM 2212 C C . PRO A 1 267 ? 27.317 1.957 -35.930 1.00 95.44 267 PRO A C 1
ATOM 2214 O O . PRO A 1 267 ? 27.578 1.067 -35.120 1.00 95.44 267 PRO A O 1
ATOM 2217 N N . LEU A 1 268 ? 28.221 2.884 -36.275 1.00 97.06 268 LEU A N 1
ATOM 2218 C CA . LEU A 1 268 ? 29.568 2.921 -35.704 1.00 97.06 268 LEU A CA 1
ATOM 2219 C C . LEU A 1 268 ? 29.515 3.405 -34.259 1.00 97.06 268 LEU A C 1
ATOM 2221 O O . LEU A 1 268 ? 30.172 2.827 -33.392 1.00 97.06 268 LEU A O 1
ATOM 2225 N N . LEU A 1 269 ? 28.715 4.437 -33.988 1.00 96.56 269 LEU A N 1
ATOM 2226 C CA . LEU A 1 269 ? 28.488 4.912 -32.627 1.00 96.56 269 LEU A CA 1
ATOM 2227 C C . LEU A 1 269 ? 27.824 3.829 -31.769 1.00 96.56 269 LEU A C 1
ATOM 2229 O O . LEU A 1 269 ? 28.296 3.566 -30.663 1.00 96.56 269 LEU A O 1
ATOM 2233 N N . LEU A 1 270 ? 26.799 3.148 -32.295 1.00 95.31 270 LEU A N 1
ATOM 2234 C CA . LEU A 1 270 ? 26.148 2.036 -31.599 1.00 95.31 270 LEU A CA 1
ATOM 2235 C C . LEU A 1 270 ? 27.146 0.915 -31.274 1.00 95.31 270 LEU A C 1
ATOM 2237 O O . LEU A 1 270 ? 27.228 0.486 -30.126 1.00 95.31 270 LEU A O 1
ATOM 2241 N N . SER A 1 271 ? 27.954 0.487 -32.250 1.00 96.56 271 SER A N 1
ATOM 2242 C CA . SER A 1 271 ? 28.973 -0.550 -32.046 1.00 96.56 271 SER A CA 1
ATOM 2243 C C . SER A 1 271 ? 29.984 -0.160 -30.962 1.00 96.56 271 SER A C 1
ATOM 2245 O O . SER A 1 271 ? 30.263 -0.961 -30.070 1.00 96.56 271 SER A O 1
ATOM 2247 N N . ARG A 1 272 ? 30.465 1.092 -30.964 1.00 97.75 272 ARG A N 1
ATOM 2248 C CA . ARG A 1 272 ? 31.375 1.598 -29.921 1.00 97.75 272 ARG A CA 1
ATOM 2249 C C . ARG A 1 272 ? 30.749 1.551 -28.533 1.00 97.75 272 ARG A C 1
ATOM 2251 O O . ARG A 1 272 ? 31.445 1.220 -27.579 1.00 97.75 272 ARG A O 1
ATOM 2258 N N . ILE A 1 273 ? 29.462 1.871 -28.411 1.00 95.94 273 ILE A N 1
ATOM 2259 C CA . ILE A 1 273 ? 28.744 1.817 -27.133 1.00 95.94 273 ILE A CA 1
ATOM 2260 C C . ILE A 1 273 ? 28.611 0.367 -26.663 1.00 95.94 273 ILE A C 1
ATOM 2262 O O . ILE A 1 273 ? 28.974 0.070 -25.527 1.00 95.94 273 ILE A O 1
ATOM 2266 N N . LEU A 1 274 ? 28.178 -0.555 -27.529 1.00 95.88 274 LEU A N 1
ATOM 2267 C CA . LEU A 1 274 ? 28.073 -1.975 -27.170 1.00 95.88 274 LEU A CA 1
ATOM 2268 C C . LEU A 1 274 ? 29.424 -2.536 -26.697 1.00 95.88 274 LEU A C 1
ATOM 2270 O O . LEU A 1 274 ? 29.485 -3.194 -25.660 1.00 95.88 274 LEU A O 1
ATOM 2274 N N . SER A 1 275 ? 30.522 -2.187 -27.375 1.00 97.19 275 SER A N 1
ATOM 2275 C CA . SER A 1 275 ? 31.875 -2.549 -26.940 1.00 97.19 275 SER A CA 1
ATOM 2276 C C . SER A 1 275 ? 32.280 -1.888 -25.618 1.00 97.19 275 SER A C 1
ATOM 2278 O O . SER A 1 275 ? 32.787 -2.571 -24.729 1.00 97.19 275 SER A O 1
ATOM 2280 N N . LYS A 1 276 ? 32.032 -0.579 -25.452 1.00 96.56 276 LYS A N 1
ATOM 2281 C CA . LYS A 1 276 ? 32.367 0.187 -24.236 1.00 96.56 276 LYS A CA 1
ATOM 2282 C C . LYS A 1 276 ? 31.736 -0.419 -22.982 1.00 96.56 276 LYS A C 1
ATOM 2284 O O . LYS A 1 276 ? 32.380 -0.452 -21.936 1.00 96.56 276 LYS A O 1
ATOM 2289 N N . TYR A 1 277 ? 30.494 -0.887 -23.084 1.00 94.88 277 TYR A N 1
ATOM 2290 C CA . TYR A 1 277 ? 29.760 -1.485 -21.967 1.00 94.88 277 TYR A CA 1
ATOM 2291 C C . TYR A 1 277 ? 29.878 -3.013 -21.900 1.00 94.88 277 TYR A C 1
ATOM 2293 O O . TYR A 1 277 ? 29.306 -3.618 -20.992 1.00 94.88 277 TYR A O 1
ATOM 2301 N N . SER A 1 278 ? 30.667 -3.624 -22.792 1.00 96.19 278 SER A N 1
ATOM 2302 C CA . SER A 1 278 ? 30.881 -5.075 -22.874 1.00 96.19 278 SER A CA 1
ATOM 2303 C C . SER A 1 278 ? 29.568 -5.851 -23.016 1.00 96.19 278 SER A C 1
ATOM 2305 O O . SER A 1 278 ? 29.326 -6.808 -22.288 1.00 96.19 278 SER A O 1
ATOM 2307 N N . ILE A 1 279 ? 28.693 -5.384 -23.909 1.00 96.56 279 ILE A N 1
ATOM 2308 C CA . ILE A 1 279 ? 27.421 -6.040 -24.213 1.00 96.56 279 ILE A CA 1
ATOM 2309 C C . ILE A 1 279 ? 27.677 -7.266 -25.086 1.00 96.56 279 ILE A C 1
ATOM 2311 O O . ILE A 1 279 ? 28.312 -7.160 -26.134 1.00 96.56 279 ILE A O 1
ATOM 2315 N N . GLU A 1 280 ? 27.144 -8.408 -24.661 1.00 96.88 280 GLU A N 1
ATOM 2316 C CA . GLU A 1 280 ? 27.259 -9.691 -25.364 1.00 96.88 280 GLU A CA 1
ATOM 2317 C C . GLU A 1 280 ? 25.942 -10.097 -26.036 1.00 96.88 280 GLU A C 1
ATOM 2319 O O . GLU A 1 280 ? 25.958 -10.760 -27.071 1.00 96.88 280 GLU A O 1
ATOM 2324 N N . PHE A 1 281 ? 24.805 -9.650 -25.493 1.00 96.56 281 PHE A N 1
ATOM 2325 C CA . PHE A 1 281 ? 23.475 -9.942 -26.025 1.00 96.56 281 PHE A CA 1
ATOM 2326 C C . PHE A 1 281 ? 22.631 -8.673 -26.164 1.00 96.56 281 PHE A C 1
ATOM 2328 O O . PHE A 1 281 ? 22.722 -7.758 -25.341 1.00 96.56 281 PHE A O 1
ATOM 2335 N N . VAL A 1 282 ? 21.788 -8.648 -27.196 1.00 93.12 282 VAL A N 1
ATOM 2336 C CA . VAL A 1 282 ? 20.806 -7.592 -27.486 1.00 93.12 282 VAL A CA 1
ATOM 2337 C C . VAL A 1 282 ? 19.424 -8.216 -27.605 1.00 93.12 282 VAL A C 1
ATOM 2339 O O . VAL A 1 282 ? 19.330 -9.242 -28.315 1.00 93.12 282 VAL A O 1
#

Mean predicted aligned error: 5.48 Å

Solvent-accessible surface area (backbone atoms only — not comparable to full-atom values): 15394 Å² total; per-residue (Å²): 122,73,48,58,60,41,36,54,41,42,40,78,28,1,34,67,79,26,53,59,62,69,46,53,43,60,57,70,35,77,51,99,87,49,34,62,32,41,72,58,53,60,52,51,68,38,66,66,38,38,47,34,35,52,56,57,32,46,30,25,51,46,11,48,54,53,28,61,80,43,38,90,41,69,69,35,39,53,48,50,50,52,50,50,56,31,41,36,52,44,22,38,60,29,85,72,27,23,58,56,40,54,58,54,44,71,40,68,67,51,34,60,74,51,22,56,35,58,87,71,35,47,63,62,42,53,54,47,44,53,54,20,29,51,47,15,52,52,50,52,45,55,50,41,38,75,72,71,43,59,58,69,62,50,44,53,52,53,52,51,51,51,53,50,35,48,50,57,52,49,43,55,43,84,73,63,58,70,57,49,73,59,80,69,55,73,79,61,68,68,57,55,54,50,31,60,54,52,74,76,46,66,63,82,45,22,32,43,71,74,83,73,86,39,93,85,19,54,44,79,45,95,73,61,43,73,40,62,72,67,69,72,78,68,35,82,37,54,60,72,49,60,66,76,17,76,97,34,73,76,51,41,46,53,55,54,53,51,50,50,22,63,74,68,68,35,67,66,57,40,50,51,49,38,59,75,70,54,49,73,43,111

pLDDT: mean 92.5, std 6.84, range [40.62, 98.69]

Secondary structure (DSSP, 8-state):
-HHHHHHHHHHHT-SHHHHTTT--GGGG-B-SSSBTTHHHHHHHHSHHHHHHHHHHHHHHHHHHHHHHHTTTSHHHHHHHHHHHHHHHHH-TTSTTHHHHHHHHHTSHHHHHHTSSHHHHHHHHHHHHHHHHHHHHHHHHHHHHHHTT--HHHHHHHHHHHHHHHHHHHTHHHHTT-SS-GGGGPPPPHHHHHHHHHHTTS-TT-EE--S----TTS-EE-TTS-EES-SGGGT--SPB--GGGTTT-HHHHHHHHHHHHHHHHT-HHHHHHHHHHTTEEE-

Sequence (282 aa):
MSSDESFDRNLRRGYISDFLLLRGYYFDFPDTHATFMAPWGIHFSNNFNLAAGYLLSLFVLIGIVYSIYKIKKPIHLSLLLILSLVSLALLSATPPFSFINQFIRQNPLLNQVFRAPFTKFIVPAIFVFSIFTAYGLQTLVTLATRLKYSQKIFTLILVSGYLFLISIFSFPVFRGQLFYSLNKQSVPKQYFQMFDYFRQQSPTARIANLPQGSFWGWTSYRFGIVGSGFIWYDIEQPILDRAFDAWNLKNEQYYWELTTALQSRDPLLLSRILSKYSIEFV

Foldseek 3Di:
DLLVVLVVLLLVQLAPLNLLLVNGSQLVPDDPPHGQLRVLVVLCVDVVLSVLSVVLSVLLVLLLVVLVVVVVDVVSVVLVVLVVVLNLLRNCNDPPSVVVVVVQCVDVVSSVVSSNSSVVSSVSSVVSSVNSSVSSLVVVLVVCVVVVDDSVVSNVVSVVSNVVSVCSNVVVVVVVSPGGPLVPFDDDVVLVVVLVVLVPDDLAAEAEDPDQPDPQCWDADPSRDIGNDDSCVRRSHHYLGPSPCPPPPVSVVLVVQCVVCVVVVPVVSNVVSCVVVNHDYD

Radius of gyration: 25.36 Å; Cα contacts (8 Å, |Δi|>4): 306; chains: 1; bounding box: 57×46×71 Å